Protein AF-0000000084335976 (afdb_homodimer)

Radius of gyration: 19.7 Å; Cα contacts (8 Å, |Δi|>4): 259; chains: 2; bounding box: 44×56×37 Å

Structure (mmCIF, N/CA/C/O backbone):
data_AF-0000000084335976-model_v1
#
loop_
_entity.id
_entity.type
_entity.pdbx_description
1 polymer 'DoxX-like family protein'
#
loop_
_atom_site.group_PDB
_atom_site.id
_atom_site.type_symbol
_atom_site.label_atom_id
_atom_site.label_alt_id
_atom_site.label_comp_id
_atom_site.label_asym_id
_atom_site.label_entity_id
_atom_site.label_seq_id
_atom_site.pdbx_PDB_ins_code
_atom_site.Cartn_x
_atom_site.Cartn_y
_atom_site.Cartn_z
_atom_site.occupancy
_atom_site.B_iso_or_equiv
_atom_site.auth_seq_id
_atom_site.auth_comp_id
_atom_site.auth_asym_id
_atom_site.auth_atom_id
_atom_site.pdbx_PDB_model_num
ATOM 1 N N . MET A 1 1 ? -21.375 22.594 3.725 1 79.5 1 MET A N 1
ATOM 2 C CA . MET A 1 1 ? -20.688 21.719 4.664 1 79.5 1 MET A CA 1
ATOM 3 C C . MET A 1 1 ? -21.453 20.406 4.852 1 79.5 1 MET A C 1
ATOM 5 O O . MET A 1 1 ? -20.859 19.328 4.785 1 79.5 1 MET A O 1
ATOM 9 N N . LYS A 1 2 ? -22.766 20.578 4.793 1 89.5 2 LYS A N 1
ATOM 10 C CA . LYS A 1 2 ? -23.562 19.391 5.008 1 89.5 2 LYS A CA 1
ATOM 11 C C . LYS A 1 2 ? -23.453 18.422 3.828 1 89.5 2 LYS A C 1
ATOM 13 O O . LYS A 1 2 ? -23.312 17.219 4.016 1 89.5 2 LYS A O 1
ATOM 18 N N . LYS A 1 3 ? -23.484 18.938 2.588 1 94.81 3 LYS A N 1
ATOM 19 C CA . LYS A 1 3 ? -23.391 18.109 1.388 1 94.81 3 LYS A CA 1
ATOM 20 C C . LYS A 1 3 ? -22.062 17.391 1.311 1 94.81 3 LYS A C 1
ATOM 22 O O . LYS A 1 3 ? -22 16.219 0.917 1 94.81 3 LYS A O 1
ATOM 27 N N . LEU A 1 4 ? -21.094 18.031 1.65 1 95.56 4 LEU A N 1
ATOM 28 C CA . LEU A 1 4 ? -19.75 17.469 1.628 1 95.56 4 LEU A CA 1
ATOM 29 C C . LEU A 1 4 ? -19.625 16.344 2.654 1 95.56 4 LEU A C 1
ATOM 31 O O . LEU A 1 4 ? -19.047 15.297 2.361 1 95.56 4 LEU A O 1
ATOM 35 N N . LYS A 1 5 ? -20.125 16.578 3.793 1 95.69 5 LYS A N 1
ATOM 36 C CA . LYS A 1 5 ? -20.125 15.562 4.836 1 95.69 5 LYS A CA 1
ATOM 37 C C . LYS A 1 5 ? -20.891 14.32 4.398 1 95.69 5 LYS A C 1
ATOM 39 O O . LYS A 1 5 ? -20.422 13.195 4.602 1 95.69 5 LYS A O 1
ATOM 44 N N . ILE A 1 6 ? -22 14.562 3.855 1 97.81 6 ILE A N 1
ATOM 45 C CA . ILE A 1 6 ? -22.844 13.461 3.404 1 97.81 6 ILE A CA 1
ATOM 46 C C . ILE A 1 6 ? -22.141 12.688 2.291 1 97.81 6 ILE A C 1
ATOM 48 O O . ILE A 1 6 ? -22.094 11.461 2.311 1 97.81 6 ILE A O 1
ATOM 52 N N . THR A 1 7 ? -21.641 13.391 1.271 1 98.12 7 THR A N 1
ATOM 53 C CA . THR A 1 7 ? -20.922 12.75 0.173 1 98.12 7 THR A CA 1
ATOM 54 C C . THR A 1 7 ? -19.781 11.898 0.703 1 98.12 7 THR A C 1
ATOM 56 O O . THR A 1 7 ? -19.578 10.766 0.262 1 98.12 7 THR A O 1
ATOM 59 N N . TYR A 1 8 ? -19.031 12.43 1.631 1 97.75 8 TYR A N 1
ATOM 60 C CA . TYR A 1 8 ? -17.906 11.711 2.215 1 97.75 8 TYR A CA 1
ATOM 61 C C . TYR A 1 8 ? -18.375 10.43 2.904 1 97.75 8 TYR A C 1
ATOM 63 O O . TYR A 1 8 ? -17.922 9.336 2.566 1 97.75 8 TYR A O 1
ATOM 71 N N . TRP A 1 9 ? -19.312 10.492 3.74 1 97.38 9 TRP A N 1
ATOM 72 C CA . TRP A 1 9 ? -19.688 9.344 4.566 1 97.38 9 TRP A CA 1
ATOM 73 C C . TRP A 1 9 ? -20.422 8.297 3.742 1 97.38 9 TRP A C 1
ATOM 75 O O . TRP A 1 9 ? -20.297 7.098 3.992 1 97.38 9 TRP A O 1
ATOM 85 N N . VAL A 1 10 ? -21.172 8.711 2.799 1 98.38 10 VAL A N 1
ATOM 86 C CA . VAL A 1 10 ? -21.875 7.758 1.945 1 98.38 10 VAL A CA 1
ATOM 87 C C . VAL A 1 10 ? -20.875 7 1.084 1 98.38 10 VAL A C 1
ATOM 89 O O . VAL A 1 10 ? -20.922 5.77 0.996 1 98.38 10 VAL A O 1
ATOM 92 N N . SER A 1 11 ? -20.016 7.688 0.427 1 98.56 11 SER A N 1
ATOM 93 C CA . SER A 1 11 ? -19.031 7.027 -0.412 1 98.56 11 SER A CA 1
ATOM 94 C C . SER A 1 11 ? -18.062 6.191 0.425 1 98.56 11 SER A C 1
ATOM 96 O O . SER A 1 11 ? -17.672 5.094 0.021 1 98.56 11 SER A O 1
ATOM 98 N N . ALA A 1 12 ? -17.719 6.668 1.625 1 98.44 12 ALA A N 1
ATOM 99 C CA . ALA A 1 12 ? -16.859 5.902 2.518 1 98.44 12 ALA A CA 1
ATOM 100 C C . ALA A 1 12 ? -17.531 4.605 2.957 1 98.44 12 ALA A C 1
ATOM 102 O O . ALA A 1 12 ? -16.891 3.545 2.963 1 98.44 12 ALA A O 1
ATOM 103 N N . ALA A 1 13 ? -18.734 4.699 3.289 1 98.62 13 ALA A N 1
ATOM 104 C CA . ALA A 1 13 ? -19.484 3.514 3.703 1 98.62 13 ALA A CA 1
ATOM 105 C C . ALA A 1 13 ? -19.625 2.52 2.555 1 98.62 13 ALA A C 1
ATOM 107 O O . ALA A 1 13 ? -19.531 1.308 2.76 1 98.62 13 ALA A O 1
ATOM 108 N N . MET A 1 14 ? -19.906 3.031 1.416 1 98.75 14 MET A N 1
ATOM 109 C CA . MET A 1 14 ? -20.031 2.172 0.243 1 98.75 14 MET A CA 1
ATOM 110 C C . MET A 1 14 ? -18.719 1.422 -0.022 1 98.75 14 MET A C 1
ATOM 112 O O . MET A 1 14 ? -18.734 0.2 -0.183 1 98.75 14 MET A O 1
ATOM 116 N N . ILE A 1 15 ? -17.656 2.164 -0.088 1 98.69 15 ILE A N 1
ATOM 117 C CA . ILE A 1 15 ? -16.375 1.535 -0.372 1 98.69 15 ILE A CA 1
ATOM 118 C C . ILE A 1 15 ? -16.016 0.559 0.747 1 98.69 15 ILE A C 1
ATOM 120 O O . ILE A 1 15 ? -15.531 -0.544 0.486 1 98.69 15 ILE A O 1
ATOM 124 N N . ALA A 1 16 ? -16.234 0.952 1.979 1 98.81 16 ALA A N 1
ATOM 125 C CA . ALA A 1 16 ? -15.953 0.069 3.105 1 98.81 16 ALA A CA 1
ATOM 126 C C . ALA A 1 16 ? -16.734 -1.237 2.99 1 98.81 16 ALA A C 1
ATOM 128 O O . ALA A 1 16 ? -16.188 -2.316 3.232 1 98.81 16 ALA A O 1
ATOM 129 N N . ALA A 1 17 ? -18 -1.186 2.65 1 98.75 17 ALA A N 1
ATOM 130 C CA . ALA A 1 17 ? -18.828 -2.379 2.504 1 98.75 17 ALA A CA 1
ATOM 131 C C . ALA A 1 17 ? -18.297 -3.279 1.392 1 98.75 17 ALA A C 1
ATOM 133 O O . ALA A 1 17 ? -18.188 -4.496 1.567 1 98.75 17 ALA A O 1
ATOM 134 N N . MET A 1 18 ? -17.984 -2.689 0.294 1 98.56 18 MET A N 1
ATOM 135 C CA . MET A 1 18 ? -17.5 -3.451 -0.854 1 98.56 18 MET A CA 1
ATOM 136 C C . MET A 1 18 ? -16.172 -4.121 -0.543 1 98.56 18 MET A C 1
ATOM 138 O O . MET A 1 18 ? -15.953 -5.285 -0.878 1 98.56 18 MET A O 1
ATOM 142 N N . VAL A 1 19 ? -15.297 -3.377 0.083 1 98.88 19 VAL A N 1
ATOM 143 C CA . VAL A 1 19 ? -13.984 -3.908 0.43 1 98.88 19 VAL A CA 1
ATOM 144 C C . VAL A 1 19 ? -14.133 -4.992 1.497 1 98.88 19 VAL A C 1
ATOM 146 O O . VAL A 1 19 ? -13.422 -6 1.468 1 98.88 19 VAL A O 1
ATOM 149 N N . PHE A 1 20 ? -15.023 -4.785 2.449 1 98.81 20 PHE A N 1
ATOM 150 C CA . PHE A 1 20 ? -15.281 -5.805 3.461 1 98.81 20 PHE A CA 1
ATOM 151 C C . PHE A 1 20 ? -15.766 -7.094 2.814 1 98.81 20 PHE A C 1
ATOM 153 O O . PHE A 1 20 ? -15.258 -8.18 3.117 1 98.81 20 PHE A O 1
ATOM 160 N N . PHE A 1 21 ? -16.703 -7.012 1.949 1 98.62 21 PHE A N 1
ATOM 161 C CA . PHE A 1 21 ? -17.266 -8.195 1.305 1 98.62 21 PHE A CA 1
ATOM 162 C C . PHE A 1 21 ? -16.203 -8.891 0.447 1 98.62 21 PHE A C 1
ATOM 164 O O . PHE A 1 21 ? -16.141 -10.117 0.401 1 98.62 21 PHE A O 1
ATOM 171 N N . SER A 1 22 ? -15.492 -8.062 -0.239 1 98.5 22 SER A N 1
ATOM 172 C CA . SER A 1 22 ? -14.414 -8.641 -1.028 1 98.5 22 SER A CA 1
ATOM 173 C C . SER A 1 22 ? -13.438 -9.414 -0.148 1 98.5 22 SER A C 1
ATOM 175 O O . SER A 1 22 ? -13.078 -10.547 -0.467 1 98.5 22 SER A O 1
ATOM 177 N N . GLY A 1 23 ? -12.984 -8.805 0.961 1 98.75 23 GLY A N 1
ATOM 178 C CA . GLY A 1 23 ? -12.117 -9.516 1.895 1 98.75 23 GLY A CA 1
ATOM 179 C C . GLY A 1 23 ? -12.742 -10.781 2.441 1 98.75 23 GLY A C 1
ATOM 180 O O . GLY A 1 23 ? -12.078 -11.812 2.559 1 98.75 23 GLY A O 1
ATOM 181 N N . TYR A 1 24 ? -13.984 -10.688 2.787 1 98.81 24 TYR A N 1
ATOM 182 C CA . TYR A 1 24 ? -14.719 -11.852 3.277 1 98.81 24 TYR A CA 1
ATOM 183 C C . TYR A 1 24 ? -14.727 -12.969 2.24 1 98.81 24 TYR A C 1
ATOM 185 O O . TYR A 1 24 ? -14.492 -14.133 2.57 1 98.81 24 TYR A O 1
ATOM 193 N N . ASN A 1 25 ? -14.992 -12.68 1.024 1 98.69 25 ASN A N 1
ATOM 194 C CA . ASN A 1 25 ? -15.023 -13.672 -0.048 1 98.69 25 ASN A CA 1
ATOM 195 C C . ASN A 1 25 ? -13.648 -14.273 -0.292 1 98.69 25 ASN A C 1
ATOM 197 O O . ASN A 1 25 ? -13.531 -15.445 -0.654 1 98.69 25 ASN A O 1
ATOM 201 N N . TYR A 1 26 ? -12.633 -13.422 -0.107 1 98.81 26 TYR A N 1
ATOM 202 C CA . TYR A 1 26 ? -11.273 -13.922 -0.254 1 98.81 26 TYR A CA 1
ATOM 203 C C . TYR A 1 26 ? -11.008 -15.078 0.699 1 98.81 26 TYR A C 1
ATOM 205 O 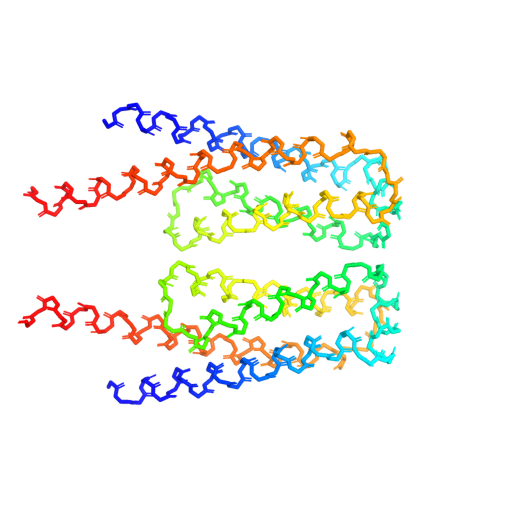O . TYR A 1 26 ? -10.242 -15.992 0.377 1 98.81 26 TYR A O 1
ATOM 213 N N . LEU A 1 27 ? -11.664 -15.109 1.811 1 98.75 27 LEU A N 1
ATOM 214 C CA . LEU A 1 27 ? -11.383 -16.109 2.842 1 98.75 27 LEU A CA 1
ATOM 215 C C . LEU A 1 27 ? -12.383 -17.25 2.771 1 98.75 27 LEU A C 1
ATOM 217 O O . LEU A 1 27 ? -12.094 -18.359 3.234 1 98.75 27 LEU A O 1
ATOM 221 N N . THR A 1 28 ? -13.539 -17.031 2.176 1 98.62 28 THR A N 1
ATOM 222 C CA . THR A 1 28 ? -14.602 -18 2.428 1 98.62 28 THR A CA 1
ATOM 223 C C . THR A 1 28 ? -15.102 -18.609 1.12 1 98.62 28 THR A C 1
ATOM 225 O O . THR A 1 28 ? -15.781 -19.641 1.128 1 98.62 28 THR A O 1
ATOM 228 N N . ARG A 1 29 ? -14.852 -17.953 0.014 1 98.69 29 ARG A N 1
ATOM 229 C CA . ARG A 1 29 ? -15.414 -18.422 -1.244 1 98.69 29 ARG A CA 1
ATOM 230 C C . ARG A 1 29 ? -14.367 -19.156 -2.076 1 98.69 29 ARG A C 1
ATOM 232 O O . ARG A 1 29 ? -13.375 -18.562 -2.5 1 98.69 29 ARG A O 1
ATOM 239 N N . GLU A 1 30 ? -14.688 -20.328 -2.375 1 98.5 30 GLU A N 1
ATOM 240 C CA . GLU A 1 30 ? -13.781 -21.141 -3.184 1 98.5 30 GLU A CA 1
ATOM 241 C C . GLU A 1 30 ? -13.594 -20.547 -4.574 1 98.5 30 GLU A C 1
ATOM 243 O O . GLU A 1 30 ? -12.5 -20.609 -5.145 1 98.5 30 GLU A O 1
ATOM 248 N N . GLU A 1 31 ? -14.641 -19.953 -5.102 1 98.25 31 GLU A N 1
ATOM 249 C CA . GLU A 1 31 ? -14.562 -19.328 -6.418 1 98.25 31 GLU A CA 1
ATOM 250 C C . GLU A 1 31 ? -13.531 -18.203 -6.434 1 98.25 31 GLU A C 1
ATOM 252 O O . GLU A 1 31 ? -12.828 -18.016 -7.43 1 98.25 31 GLU A O 1
ATOM 257 N N . VAL A 1 32 ? -13.445 -17.516 -5.398 1 98.12 32 VAL A N 1
ATOM 258 C CA . VAL A 1 32 ? -12.5 -16.406 -5.309 1 98.12 32 VAL A CA 1
ATOM 259 C C . VAL A 1 32 ? -11.086 -16.953 -5.133 1 98.12 32 VAL A C 1
ATOM 261 O O . VAL A 1 32 ? -10.133 -16.438 -5.715 1 98.12 32 VAL A O 1
ATOM 264 N N . LYS A 1 33 ? -10.977 -17.969 -4.344 1 98.56 33 LYS A N 1
ATOM 265 C CA . LYS A 1 33 ? -9.688 -18.656 -4.227 1 98.56 33 LYS A CA 1
ATOM 266 C C . LYS A 1 33 ? -9.18 -19.109 -5.59 1 98.56 33 LYS A C 1
ATOM 268 O O . LYS A 1 33 ? -8.016 -18.875 -5.934 1 98.56 33 LYS A O 1
ATOM 273 N N . GLN A 1 34 ? -10.031 -19.672 -6.398 1 98.38 34 GLN A N 1
ATOM 274 C CA . GLN A 1 34 ? -9.656 -20.156 -7.723 1 98.38 34 GLN A CA 1
ATOM 275 C C . GLN A 1 34 ? -9.305 -19 -8.648 1 98.38 34 GLN A C 1
ATOM 277 O O . GLN A 1 34 ? -8.406 -19.109 -9.477 1 98.38 34 GLN A O 1
ATOM 282 N N . ALA A 1 35 ? -10.031 -17.922 -8.523 1 97.94 35 ALA A N 1
ATOM 283 C CA . ALA A 1 35 ? -9.734 -16.734 -9.32 1 97.94 35 ALA A CA 1
ATOM 284 C C . ALA A 1 35 ? -8.344 -16.203 -9 1 97.94 35 ALA A C 1
ATOM 286 O O . ALA A 1 35 ? -7.594 -15.82 -9.898 1 97.94 35 ALA A O 1
ATOM 287 N N . CYS A 1 36 ? -7.992 -16.203 -7.715 1 98.5 36 CYS A N 1
ATOM 288 C CA . CYS A 1 36 ? -6.668 -15.758 -7.301 1 98.5 36 CYS A CA 1
ATOM 289 C C . CYS A 1 36 ? -5.586 -16.688 -7.844 1 98.5 36 CYS A C 1
ATOM 291 O O . CYS A 1 36 ? -4.531 -16.219 -8.281 1 98.5 36 CYS A O 1
ATOM 293 N N . GLN A 1 37 ? -5.863 -17.953 -7.82 1 98.38 37 GLN A N 1
ATOM 294 C CA . GLN A 1 37 ? -4.934 -18.922 -8.398 1 98.38 37 GLN A CA 1
ATOM 295 C C . GLN A 1 37 ? -4.766 -18.688 -9.898 1 98.38 37 GLN A C 1
ATOM 297 O O . GLN A 1 37 ? -3.65 -18.75 -10.422 1 98.38 37 GLN A O 1
ATOM 302 N N . HIS A 1 38 ? -5.898 -18.484 -10.531 1 98.44 38 HIS A N 1
ATOM 303 C CA . HIS A 1 38 ? -5.867 -18.203 -11.961 1 98.44 38 HIS A CA 1
ATOM 304 C C . HIS A 1 38 ? -4.98 -17 -12.266 1 98.44 38 HIS A C 1
ATOM 306 O O . HIS A 1 38 ? -4.262 -17 -13.266 1 98.44 38 HIS A O 1
ATOM 312 N N . LEU A 1 39 ? -4.996 -16.031 -11.383 1 98.44 39 LEU A N 1
ATOM 313 C CA . LEU A 1 39 ? -4.184 -14.828 -11.562 1 98.44 39 LEU A CA 1
ATOM 314 C C . LEU A 1 39 ? -2.725 -15.102 -11.211 1 98.44 39 LEU A C 1
ATOM 316 O O . LEU A 1 39 ? -1.863 -14.242 -11.414 1 98.44 39 LEU A O 1
ATOM 320 N N . GLY A 1 40 ? -2.445 -16.234 -10.594 1 98.44 40 GLY A N 1
ATOM 321 C CA . GLY A 1 40 ? -1.078 -16.641 -10.312 1 98.44 40 GLY A CA 1
ATOM 322 C C . GLY A 1 40 ? -0.681 -16.438 -8.867 1 98.44 40 GLY A C 1
ATOM 323 O O . GLY A 1 40 ? 0.498 -16.547 -8.516 1 98.44 40 GLY A O 1
ATOM 324 N N . PHE A 1 41 ? -1.623 -16.219 -8.031 1 98.62 41 PHE A N 1
ATOM 325 C CA . PHE A 1 41 ? -1.264 -15.852 -6.664 1 98.62 41 PHE A CA 1
ATOM 326 C C . PHE A 1 41 ? -1.382 -17.062 -5.738 1 98.62 41 PHE A C 1
ATOM 328 O O . PHE A 1 41 ? -2.314 -17.859 -5.863 1 98.62 41 PHE A O 1
ATOM 335 N N . PRO A 1 42 ? -0.418 -17.109 -4.84 1 98.69 42 PRO A N 1
ATOM 336 C CA . PRO A 1 42 ? -0.498 -18.188 -3.84 1 98.69 42 PRO A CA 1
ATOM 337 C C . PRO A 1 42 ? -1.528 -17.891 -2.75 1 98.69 42 PRO A C 1
ATOM 339 O O . PRO A 1 42 ? -1.938 -16.734 -2.572 1 98.69 42 PRO A O 1
ATOM 342 N N . ASP A 1 43 ? -1.821 -18.891 -1.981 1 98.38 43 ASP A N 1
ATOM 343 C CA . ASP A 1 43 ? -2.889 -18.797 -0.989 1 98.38 43 ASP A CA 1
ATOM 344 C C . ASP A 1 43 ? -2.527 -17.828 0.125 1 98.38 43 ASP A C 1
ATOM 346 O O . ASP A 1 43 ? -3.385 -17.094 0.615 1 98.38 43 ASP A O 1
ATOM 350 N N . TYR A 1 44 ? -1.38 -17.859 0.551 1 98.62 44 TYR A N 1
ATOM 351 C CA . TYR A 1 44 ? -1.012 -17.016 1.671 1 98.62 44 TYR A CA 1
ATOM 352 C C . TYR A 1 44 ? -1.144 -15.539 1.298 1 98.62 44 TYR A C 1
ATOM 354 O O . TYR A 1 44 ? -1.438 -14.695 2.15 1 98.62 44 TYR A O 1
ATOM 362 N N . PHE A 1 45 ? -0.875 -15.25 0.075 1 98.75 45 PHE A N 1
ATOM 363 C CA . PHE A 1 45 ? -1.004 -13.867 -0.364 1 98.75 45 PHE A CA 1
ATOM 364 C C . PHE A 1 45 ? -2.467 -13.438 -0.373 1 98.75 45 PHE A C 1
ATOM 366 O O . PHE A 1 45 ? -2.795 -12.328 0.051 1 98.75 45 PHE A O 1
ATOM 373 N N . ARG A 1 46 ? -3.318 -14.242 -0.911 1 98.81 46 ARG A N 1
ATOM 374 C CA . ARG A 1 46 ? -4.754 -13.992 -0.863 1 98.81 46 ARG A CA 1
ATOM 375 C C . ARG A 1 46 ? -5.211 -13.703 0.563 1 98.81 46 ARG A C 1
ATOM 377 O O . ARG A 1 46 ? -5.977 -12.766 0.8 1 98.81 46 ARG A O 1
ATOM 384 N N . ILE A 1 47 ? -4.785 -14.484 1.485 1 98.81 47 ILE A N 1
ATOM 385 C CA . ILE A 1 47 ? -5.141 -14.328 2.891 1 98.81 47 ILE A CA 1
ATOM 386 C C . ILE A 1 47 ? -4.586 -13.008 3.42 1 98.81 47 ILE A C 1
ATOM 388 O O . ILE A 1 47 ? -5.285 -12.273 4.125 1 98.81 47 ILE A O 1
ATOM 392 N N . GLU A 1 48 ? -3.359 -12.766 3.059 1 98.75 48 GLU A N 1
ATOM 393 C CA . GLU A 1 48 ? -2.746 -11.5 3.449 1 98.75 48 GLU A CA 1
ATOM 394 C C . GLU A 1 48 ? -3.553 -10.312 2.932 1 98.75 48 GLU A C 1
ATOM 396 O O . GLU A 1 48 ? -3.783 -9.344 3.662 1 98.75 48 GLU A O 1
ATOM 401 N N . LEU A 1 49 ? -4.012 -10.344 1.684 1 98.81 49 LEU A N 1
ATOM 402 C CA . LEU A 1 49 ? -4.812 -9.281 1.085 1 98.81 49 LEU A CA 1
ATOM 403 C C . LEU A 1 49 ? -6.129 -9.109 1.829 1 98.81 49 LEU A C 1
ATOM 405 O O . LEU A 1 49 ? -6.602 -7.984 2.018 1 98.81 49 LEU A O 1
ATOM 409 N N . ALA A 1 50 ? -6.73 -10.18 2.25 1 98.88 50 ALA A N 1
ATOM 410 C CA . ALA A 1 50 ? -7.977 -10.109 3.006 1 98.88 50 ALA A CA 1
ATOM 411 C C . ALA A 1 50 ? -7.789 -9.32 4.301 1 98.88 50 ALA A C 1
ATOM 413 O O . ALA A 1 50 ? -8.586 -8.438 4.621 1 98.88 50 ALA A O 1
ATOM 414 N N . PHE A 1 51 ? -6.754 -9.602 4.977 1 98.81 51 PHE A N 1
ATOM 415 C CA . PHE A 1 51 ? -6.496 -8.906 6.23 1 98.81 51 PHE A CA 1
ATOM 416 C C . PHE A 1 51 ? -6.195 -7.43 5.973 1 98.81 51 PHE A C 1
ATOM 418 O O . PHE A 1 51 ? -6.586 -6.566 6.762 1 98.81 51 PHE A O 1
ATOM 425 N N . ALA A 1 52 ? -5.434 -7.172 4.934 1 98.69 52 ALA A N 1
ATOM 426 C CA . ALA A 1 52 ? -5.199 -5.785 4.543 1 98.69 52 ALA A CA 1
ATOM 427 C C . ALA A 1 52 ? -6.516 -5.066 4.258 1 98.69 52 ALA A C 1
ATOM 429 O O . ALA A 1 52 ? -6.707 -3.922 4.68 1 98.69 52 ALA A O 1
ATOM 430 N N . LYS A 1 53 ? -7.422 -5.73 3.561 1 98.88 53 LYS A N 1
ATOM 431 C CA . LYS A 1 53 ? -8.727 -5.164 3.244 1 98.88 53 LYS A CA 1
ATOM 432 C C . LYS A 1 53 ? -9.523 -4.863 4.512 1 98.88 53 LYS A C 1
ATOM 434 O O . LYS A 1 53 ? -10.109 -3.789 4.645 1 98.88 53 LYS A O 1
ATOM 439 N N . PHE A 1 54 ? -9.5 -5.73 5.43 1 98.88 54 PHE A N 1
ATOM 440 C CA . PHE A 1 54 ? -10.219 -5.516 6.68 1 98.88 54 PHE A CA 1
ATOM 441 C C . PHE A 1 54 ? -9.625 -4.34 7.449 1 98.88 54 PHE A C 1
ATOM 443 O O . PHE A 1 54 ? -10.359 -3.555 8.055 1 98.88 54 PHE A O 1
ATOM 450 N N . SER A 1 55 ? -8.359 -4.238 7.496 1 98.62 55 SER A N 1
ATOM 451 C CA . SER A 1 55 ? -7.699 -3.107 8.141 1 98.62 55 SER A CA 1
ATOM 452 C C . SER A 1 55 ? -8.125 -1.784 7.512 1 98.62 55 SER A C 1
ATOM 454 O O . SER A 1 55 ? -8.367 -0.804 8.219 1 98.62 55 SER A O 1
ATOM 456 N N . ALA A 1 56 ? -8.172 -1.749 6.168 1 98.81 56 ALA A N 1
ATOM 457 C CA . ALA A 1 56 ? -8.594 -0.544 5.461 1 98.81 56 ALA A CA 1
ATOM 458 C C . ALA A 1 56 ? -10.023 -0.167 5.832 1 98.81 56 ALA A C 1
ATOM 460 O O . ALA A 1 56 ? -10.328 1.008 6.059 1 98.81 56 ALA A O 1
ATOM 461 N N . VAL A 1 57 ? -10.867 -1.166 5.914 1 98.88 57 VAL A N 1
ATOM 462 C CA . VAL A 1 57 ? -12.266 -0.952 6.258 1 98.88 57 VAL A CA 1
ATOM 463 C C . VAL A 1 57 ? -12.367 -0.309 7.637 1 98.88 57 VAL A C 1
ATOM 465 O O . VAL A 1 57 ? -13.086 0.678 7.816 1 98.88 57 VAL A O 1
ATOM 468 N N . LEU A 1 58 ? -11.633 -0.82 8.578 1 98.5 58 LEU A N 1
ATOM 469 C CA . LEU A 1 58 ? -11.633 -0.279 9.938 1 98.5 58 LEU A CA 1
ATOM 470 C C . LEU A 1 58 ? -11.172 1.174 9.938 1 98.5 58 LEU A C 1
ATOM 472 O O . LEU A 1 58 ? -11.82 2.031 10.547 1 98.5 58 LEU A O 1
ATOM 476 N N . ALA A 1 59 ? -10.125 1.445 9.258 1 98.25 59 ALA A N 1
ATOM 477 C CA . ALA A 1 59 ? -9.555 2.791 9.25 1 98.25 59 ALA A CA 1
ATOM 478 C C . ALA A 1 59 ? -10.5 3.779 8.562 1 98.25 59 ALA A C 1
ATOM 480 O O . ALA A 1 59 ? -10.547 4.957 8.922 1 98.25 59 ALA A O 1
ATOM 481 N N . LEU A 1 60 ? -11.211 3.316 7.594 1 98.12 60 LEU A N 1
ATOM 482 C CA . LEU A 1 60 ? -12.102 4.191 6.844 1 98.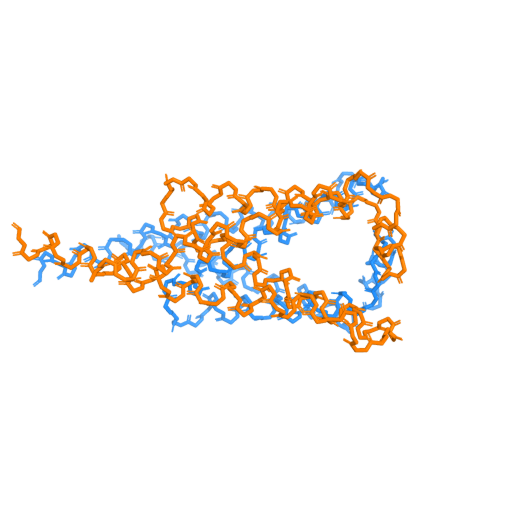12 60 LEU A CA 1
ATOM 483 C C . LEU A 1 60 ? -13.336 4.551 7.668 1 98.12 60 LEU A C 1
ATOM 485 O O . LEU A 1 60 ? -13.883 5.645 7.527 1 98.12 60 LEU A O 1
ATOM 489 N N . LEU A 1 61 ? -13.75 3.68 8.555 1 97.12 61 LEU A N 1
ATOM 490 C CA . LEU A 1 61 ? -15.047 3.852 9.188 1 97.12 61 LEU A CA 1
ATOM 491 C C . LEU A 1 61 ? -14.898 4.426 10.594 1 97.12 61 LEU A C 1
ATOM 493 O O . LEU A 1 61 ? -15.812 5.074 11.109 1 97.12 61 LEU A O 1
ATOM 497 N N . ILE A 1 62 ? -13.812 4.156 11.234 1 95.38 62 ILE A N 1
ATOM 498 C CA . ILE A 1 62 ? -13.648 4.625 12.602 1 95.38 62 ILE A CA 1
ATOM 499 C C . ILE A 1 62 ? -12.867 5.934 12.617 1 95.38 62 ILE A C 1
ATOM 501 O O . ILE A 1 62 ? -12.109 6.219 11.68 1 95.38 62 ILE A O 1
ATOM 505 N N . PRO A 1 63 ? -13.18 6.809 13.617 1 90.38 63 PRO A N 1
ATOM 506 C CA . PRO A 1 63 ? -12.438 8.062 13.711 1 90.38 63 PRO A CA 1
ATOM 507 C C . PRO A 1 63 ? -10.977 7.855 14.102 1 90.38 63 PRO A C 1
ATOM 509 O O . PRO A 1 63 ? -10.672 7.574 15.266 1 90.38 63 PRO A O 1
ATOM 512 N N . VAL A 1 64 ? -10.148 7.863 13.125 1 90.31 64 VAL A N 1
ATOM 513 C CA . VAL A 1 64 ? -8.719 7.719 13.336 1 90.31 64 VAL A CA 1
ATOM 514 C C . VAL A 1 64 ? -7.988 8.961 12.828 1 90.31 64 VAL A C 1
ATOM 516 O O . VAL A 1 64 ? -8.609 9.859 12.25 1 90.31 64 VAL A O 1
ATOM 519 N N . GLY A 1 65 ? -6.805 9.023 13.117 1 92.38 65 GLY A N 1
ATOM 520 C CA . GLY A 1 65 ? -6.012 10.156 12.672 1 92.38 65 GLY A CA 1
ATOM 521 C C . GLY A 1 65 ? -5.867 10.227 11.164 1 92.38 65 GLY A C 1
ATOM 522 O O . GLY A 1 65 ? -6.117 9.242 10.461 1 92.38 65 GLY A O 1
ATOM 523 N N . SER A 1 66 ? -5.516 11.328 10.602 1 94.5 66 SER A N 1
ATOM 524 C CA . SER A 1 66 ? -5.43 11.594 9.172 1 94.5 66 SER A CA 1
ATOM 525 C C . SER A 1 66 ? -4.398 10.695 8.508 1 94.5 66 SER A C 1
ATOM 527 O O . SER A 1 66 ? -4.555 10.312 7.344 1 94.5 66 SER A O 1
ATOM 529 N N . ILE A 1 67 ? -3.395 10.336 9.25 1 96.31 67 ILE A N 1
ATOM 530 C CA . ILE A 1 67 ? -2.342 9.5 8.695 1 96.31 67 ILE A CA 1
ATOM 531 C C . ILE A 1 67 ? 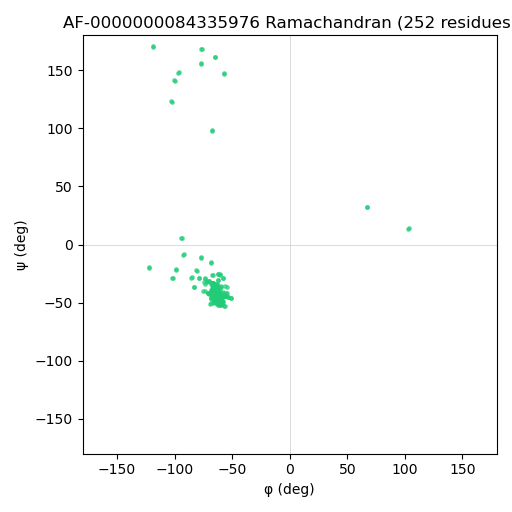-2.904 8.117 8.352 1 96.31 67 ILE A C 1
ATOM 533 O O . ILE A 1 67 ? -2.723 7.625 7.238 1 96.31 67 ILE A O 1
ATOM 537 N N . LEU A 1 68 ? -3.615 7.543 9.258 1 97.31 68 LEU A N 1
ATOM 538 C CA . LEU A 1 68 ? -4.176 6.215 9.039 1 97.31 68 LEU A CA 1
ATOM 539 C C . LEU A 1 68 ? -5.238 6.246 7.949 1 97.31 68 LEU A C 1
ATOM 541 O O . LEU A 1 68 ? -5.391 5.281 7.195 1 97.31 68 LEU A O 1
ATOM 545 N N . LYS A 1 69 ? -5.945 7.332 7.867 1 97.75 69 LYS A N 1
ATOM 546 C CA . LYS A 1 69 ? -6.906 7.492 6.785 1 97.75 69 LYS A CA 1
ATOM 547 C C . LYS A 1 69 ? -6.207 7.527 5.43 1 97.75 69 LYS A C 1
ATOM 549 O O . LYS A 1 69 ? -6.648 6.879 4.48 1 97.75 69 LYS A O 1
ATOM 554 N N . GLU A 1 70 ? -5.105 8.281 5.398 1 97.94 70 GLU A N 1
ATOM 555 C CA . GLU A 1 70 ? -4.332 8.352 4.164 1 97.94 70 GLU A CA 1
ATOM 556 C C . GLU A 1 70 ? -3.787 6.984 3.77 1 97.94 70 GLU A C 1
ATOM 558 O O . GLU A 1 70 ? -3.801 6.621 2.592 1 97.94 70 GLU A O 1
ATOM 563 N N . TRP A 1 71 ? -3.338 6.234 4.758 1 98.5 71 TRP A N 1
ATOM 564 C CA . TRP A 1 71 ? -2.82 4.895 4.512 1 98.5 71 TRP A CA 1
ATOM 565 C C . TRP A 1 71 ? -3.918 3.973 3.99 1 98.5 71 TRP A C 1
ATOM 567 O O . TRP A 1 71 ? -3.686 3.174 3.078 1 98.5 71 TRP A O 1
ATOM 577 N N . ALA A 1 72 ? -5.07 4.082 4.547 1 98.75 72 ALA A N 1
ATOM 578 C CA . ALA A 1 72 ? -6.195 3.254 4.121 1 98.75 72 ALA A CA 1
ATOM 579 C C . ALA A 1 72 ? -6.578 3.553 2.674 1 98.75 72 ALA A C 1
ATOM 581 O O . ALA A 1 72 ? -6.758 2.635 1.869 1 98.75 72 ALA A O 1
ATOM 582 N N . TYR A 1 73 ? -6.691 4.805 2.375 1 98.75 73 TYR A N 1
ATOM 583 C CA . TYR A 1 73 ? -7.035 5.184 1.01 1 98.75 73 TYR A CA 1
ATOM 584 C C . TYR A 1 73 ? -5.961 4.723 0.031 1 98.75 73 TYR A C 1
ATOM 586 O O . TYR A 1 73 ? -6.273 4.207 -1.044 1 98.75 73 TYR A O 1
ATOM 594 N N . PHE A 1 74 ? -4.77 4.867 0.412 1 98.81 74 PHE A N 1
ATOM 595 C CA . PHE A 1 74 ? -3.689 4.469 -0.481 1 98.81 74 PHE A CA 1
ATOM 596 C C . PHE A 1 74 ? -3.668 2.955 -0.664 1 98.81 74 PHE A C 1
ATOM 598 O O . PHE A 1 74 ? -3.477 2.463 -1.777 1 98.81 74 PHE A O 1
ATOM 605 N N . GLY A 1 75 ? -3.807 2.24 0.409 1 98.75 75 GLY A N 1
ATOM 606 C CA . GLY A 1 75 ? -3.893 0.794 0.288 1 98.75 75 GLY A CA 1
ATOM 607 C C . GLY A 1 75 ? -4.992 0.338 -0.653 1 98.75 75 GLY A C 1
ATOM 608 O O . GLY A 1 75 ? -4.781 -0.557 -1.474 1 98.75 75 GLY A O 1
ATOM 609 N N . CYS A 1 76 ? -6.098 0.967 -0.567 1 98.88 76 CYS A N 1
ATOM 610 C CA . CYS A 1 76 ? -7.211 0.625 -1.448 1 98.88 76 CYS A CA 1
ATOM 611 C C . CYS A 1 76 ? -6.895 1.001 -2.893 1 98.88 76 CYS A C 1
ATOM 613 O O . CYS A 1 76 ? -7.242 0.265 -3.818 1 98.88 76 CYS A O 1
ATOM 615 N N . ILE A 1 77 ? -6.281 2.125 -3.072 1 98.81 77 ILE A N 1
ATOM 616 C CA . ILE A 1 77 ? -5.867 2.525 -4.414 1 98.81 77 ILE A CA 1
ATOM 617 C C . ILE A 1 77 ? -4.965 1.453 -5.016 1 98.81 77 ILE A C 1
ATOM 619 O O . ILE A 1 77 ? -5.148 1.058 -6.172 1 98.81 77 ILE A O 1
ATOM 623 N N . ILE A 1 78 ? -4.055 0.98 -4.223 1 98.56 78 ILE A N 1
ATOM 624 C CA . ILE A 1 78 ? -3.131 -0.046 -4.691 1 98.56 78 ILE A CA 1
ATOM 625 C C . ILE A 1 78 ? -3.91 -1.288 -5.117 1 98.56 78 ILE A C 1
ATOM 627 O O . ILE A 1 78 ? -3.68 -1.833 -6.199 1 98.56 78 ILE A O 1
ATOM 631 N N . ILE A 1 79 ? -4.855 -1.657 -4.301 1 98.56 79 ILE A N 1
ATOM 632 C CA . ILE A 1 79 ? -5.602 -2.879 -4.57 1 98.56 79 ILE A CA 1
ATOM 633 C C . ILE A 1 79 ? -6.441 -2.701 -5.836 1 98.56 79 ILE A C 1
ATOM 635 O O . ILE A 1 79 ? -6.43 -3.559 -6.719 1 98.56 79 ILE A O 1
ATOM 639 N N . PHE A 1 80 ? -7.02 -1.595 -6 1 98.69 80 PHE A N 1
ATOM 640 C CA . PHE A 1 80 ? -7.977 -1.402 -7.086 1 98.69 80 PHE A CA 1
ATOM 641 C C . PHE A 1 80 ? -7.258 -1.121 -8.398 1 98.69 80 PHE A C 1
ATOM 643 O O . PHE A 1 80 ? -7.809 -1.351 -9.477 1 98.69 80 PHE A O 1
ATOM 650 N N . ILE A 1 81 ? -6.043 -0.655 -8.352 1 98.5 81 ILE A N 1
ATOM 651 C CA . ILE A 1 81 ? -5.238 -0.473 -9.555 1 98.5 81 ILE A CA 1
ATOM 652 C C . ILE A 1 81 ? -4.582 -1.797 -9.945 1 98.5 81 ILE A C 1
ATOM 654 O O . ILE A 1 81 ? -4.453 -2.105 -11.133 1 98.5 81 ILE A O 1
ATOM 658 N N . SER A 1 82 ? -4.184 -2.564 -8.992 1 98.62 82 SER A N 1
ATOM 659 C CA . SER A 1 82 ? -3.469 -3.812 -9.242 1 98.62 82 SER A CA 1
ATOM 660 C C . SER A 1 82 ? -4.398 -4.879 -9.805 1 98.62 82 SER A C 1
ATOM 662 O O . SER A 1 82 ? -3.969 -5.734 -10.586 1 98.62 82 SER A O 1
ATOM 664 N N . ALA A 1 83 ? -5.664 -4.836 -9.414 1 98.44 83 ALA A N 1
ATOM 665 C CA . ALA A 1 83 ? -6.598 -5.871 -9.844 1 98.44 83 ALA A CA 1
ATOM 666 C C . ALA A 1 83 ? -6.754 -5.867 -11.367 1 98.44 83 ALA A C 1
ATOM 668 O O . ALA A 1 83 ? -6.59 -6.902 -12.016 1 98.44 83 ALA A O 1
ATOM 669 N N . PRO A 1 84 ? -7.059 -4.719 -12.031 1 98.5 84 PRO A N 1
ATOM 670 C CA . PRO A 1 84 ? -7.125 -4.723 -13.492 1 98.5 84 PRO A CA 1
ATOM 671 C C . PRO A 1 84 ? -5.809 -5.141 -14.141 1 98.5 84 PRO A C 1
ATOM 673 O O . PRO A 1 84 ? -5.812 -5.793 -15.188 1 98.5 84 PRO A O 1
ATOM 676 N N . ILE A 1 85 ? -4.688 -4.785 -13.602 1 98.31 85 ILE A N 1
ATOM 677 C CA . ILE A 1 85 ? -3.387 -5.191 -14.125 1 98.31 85 ILE A CA 1
ATOM 678 C C . ILE A 1 85 ? -3.279 -6.715 -14.117 1 98.31 85 ILE A C 1
ATOM 680 O O . ILE A 1 85 ? -2.852 -7.316 -15.102 1 98.31 85 ILE A O 1
ATOM 684 N N . ALA A 1 86 ? -3.676 -7.297 -13.047 1 98.5 86 ALA A N 1
ATOM 685 C CA . ALA A 1 86 ? -3.617 -8.75 -12.906 1 98.5 86 ALA A CA 1
ATOM 686 C C . ALA A 1 86 ? -4.523 -9.43 -13.93 1 98.5 86 ALA A C 1
ATOM 688 O O . ALA A 1 86 ? -4.113 -10.398 -14.586 1 98.5 86 ALA A O 1
ATOM 689 N N . HIS A 1 87 ? -5.727 -8.969 -14.07 1 98.5 87 HIS A N 1
ATOM 690 C CA . HIS A 1 87 ? -6.668 -9.562 -15.008 1 98.5 87 HIS A CA 1
ATOM 691 C C . HIS A 1 87 ? -6.168 -9.438 -16.453 1 98.5 87 HIS A C 1
ATOM 693 O O . HIS A 1 87 ? -6.203 -10.406 -17.203 1 98.5 87 HIS A O 1
ATOM 699 N N . LEU A 1 88 ? -5.703 -8.273 -16.797 1 97.94 88 LEU A N 1
ATOM 700 C CA . LEU A 1 88 ? -5.207 -8.047 -18.141 1 97.94 88 LEU A CA 1
ATOM 701 C C . LEU A 1 88 ? -3.965 -8.891 -18.422 1 97.94 88 LEU A C 1
ATOM 703 O O . LEU A 1 88 ? -3.83 -9.477 -19.5 1 97.94 88 LEU A O 1
ATOM 707 N N . ALA A 1 89 ? -3.084 -9.016 -17.484 1 98.06 89 ALA A N 1
ATOM 708 C CA . ALA A 1 89 ? -1.864 -9.812 -17.625 1 98.06 89 ALA A CA 1
ATOM 709 C C . ALA A 1 89 ? -2.186 -11.297 -17.75 1 98.06 89 ALA A C 1
ATOM 711 O O . ALA A 1 89 ? -1.414 -12.055 -18.328 1 98.06 89 ALA A O 1
ATOM 712 N N . SER A 1 90 ? -3.295 -11.609 -17.203 1 97.88 90 SER A N 1
ATOM 713 C CA . SER A 1 90 ? -3.717 -13.008 -17.25 1 97.88 90 SER A CA 1
ATOM 714 C C . SER A 1 90 ? -4.625 -13.273 -18.453 1 97.88 90 SER A C 1
ATOM 716 O O . SER A 1 90 ? -5.277 -14.32 -18.516 1 97.88 90 SER A O 1
ATOM 718 N N . HIS A 1 91 ? -4.77 -12.242 -19.281 1 97.62 91 HIS A N 1
ATOM 719 C CA . HIS A 1 91 ? -5.492 -12.336 -20.547 1 97.62 91 HIS A CA 1
ATOM 720 C C . HIS A 1 91 ? -6.98 -12.57 -20.312 1 97.62 91 HIS A C 1
ATOM 722 O O . HIS A 1 91 ? -7.629 -13.281 -21.094 1 97.62 91 HIS A O 1
ATOM 728 N N . ASP A 1 92 ? -7.406 -12.039 -19.281 1 98.12 92 ASP A N 1
ATOM 729 C CA . ASP A 1 92 ? -8.844 -12.062 -19.016 1 98.12 92 ASP A CA 1
ATOM 730 C C . ASP A 1 92 ? -9.57 -11.031 -19.875 1 98.12 92 ASP A C 1
ATOM 732 O O . ASP A 1 92 ? -8.977 -10.031 -20.297 1 98.12 92 ASP A O 1
ATOM 736 N N . PRO A 1 93 ? -10.906 -11.336 -20.094 1 97.69 93 PRO A N 1
ATOM 737 C CA . PRO A 1 93 ? -11.703 -10.273 -20.719 1 97.69 93 PRO A CA 1
ATOM 738 C C . PRO A 1 93 ? -11.672 -8.969 -19.906 1 97.69 93 PRO A C 1
ATOM 740 O O . PRO A 1 93 ? -11.648 -9 -18.672 1 97.69 93 PRO A O 1
ATOM 743 N N . VAL A 1 94 ? -11.727 -7.863 -20.625 1 96.44 94 VAL A N 1
ATOM 744 C CA . VAL A 1 94 ? -11.617 -6.539 -20.016 1 96.44 94 VAL A CA 1
ATOM 745 C C . VAL A 1 94 ? -12.75 -6.34 -19.016 1 96.44 94 VAL A C 1
ATOM 747 O O . VAL A 1 94 ? -12.578 -5.637 -18.016 1 96.44 94 VAL A O 1
ATOM 750 N N . ALA A 1 95 ? -13.828 -7.016 -19.203 1 96.56 95 ALA A N 1
ATOM 751 C CA . ALA A 1 95 ? -15 -6.887 -18.344 1 96.56 95 ALA A CA 1
ATOM 752 C C . ALA A 1 95 ? -14.672 -7.309 -16.906 1 96.56 95 ALA A C 1
ATOM 754 O O . ALA A 1 95 ? -15.312 -6.852 -15.961 1 96.56 95 ALA A O 1
ATOM 755 N N . HIS A 1 96 ? -13.727 -8.133 -16.688 1 95.38 96 HIS A N 1
ATOM 756 C CA . HIS A 1 96 ? -13.344 -8.602 -15.359 1 95.38 96 HIS A CA 1
ATOM 757 C C . HIS A 1 96 ? -12.719 -7.473 -14.547 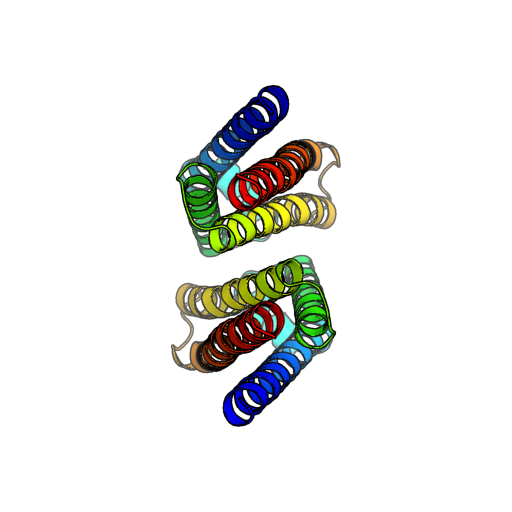1 95.38 96 HIS A C 1
ATOM 759 O O . HIS A 1 96 ? -12.625 -7.566 -13.32 1 95.38 96 HIS A O 1
ATOM 765 N N . SER A 1 97 ? -12.344 -6.43 -15.227 1 95.81 97 SER A N 1
ATOM 766 C CA . SER A 1 97 ? -11.711 -5.301 -14.547 1 95.81 97 SER A CA 1
ATOM 767 C C . SER A 1 97 ? -12.742 -4.258 -14.133 1 95.81 97 SER A C 1
ATOM 769 O O . SER A 1 97 ? -12.445 -3.365 -13.336 1 95.81 97 SER A O 1
ATOM 771 N N . PHE A 1 98 ? -13.945 -4.348 -14.516 1 95.56 98 PHE A N 1
ATOM 772 C CA . PHE A 1 98 ? -14.945 -3.301 -14.32 1 95.56 98 PHE A CA 1
ATOM 773 C C . PHE A 1 98 ? -15.25 -3.117 -12.836 1 95.56 98 PHE A C 1
ATOM 775 O O . PHE A 1 98 ? -15.453 -1.992 -12.375 1 95.56 98 PHE A O 1
ATOM 782 N N . GLY A 1 99 ? -15.336 -4.191 -12.164 1 95.19 99 GLY A N 1
ATOM 783 C CA . GLY A 1 99 ? -15.617 -4.082 -10.742 1 95.19 99 GLY A CA 1
ATOM 784 C C . GLY A 1 99 ? -14.617 -3.219 -10 1 95.19 99 GLY A C 1
ATOM 785 O O . GLY A 1 99 ? -15 -2.27 -9.312 1 95.19 99 GLY A O 1
ATOM 786 N N . SER A 1 100 ? -13.375 -3.551 -10.18 1 97.56 100 SER A N 1
ATOM 787 C CA . SER A 1 100 ? -12.336 -2.832 -9.453 1 97.56 100 SER A CA 1
ATOM 788 C C . SER A 1 100 ? -12.234 -1.384 -9.922 1 97.56 100 SER A C 1
ATOM 790 O O . SER A 1 100 ? -11.938 -0.489 -9.133 1 97.56 100 SER A O 1
ATOM 792 N N . ILE A 1 101 ? -12.477 -1.097 -11.133 1 98.12 101 ILE A N 1
ATOM 793 C CA . ILE A 1 101 ? -12.461 0.269 -11.648 1 98.12 101 ILE A CA 1
ATOM 794 C C . ILE A 1 101 ? -13.609 1.065 -11.031 1 98.12 101 ILE A C 1
ATOM 796 O O . ILE A 1 101 ? -13.438 2.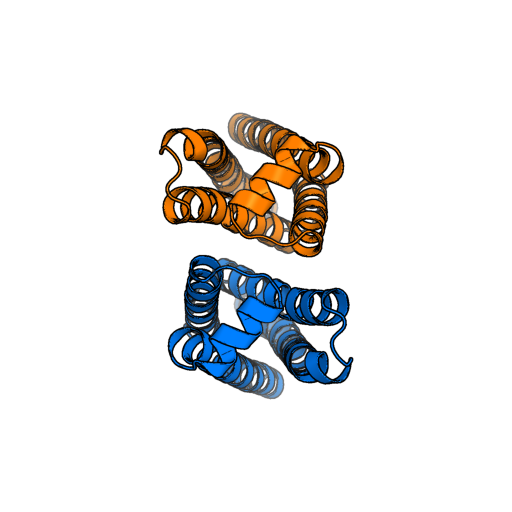229 -10.664 1 98.12 101 ILE A O 1
ATOM 800 N N . GLY A 1 102 ? -14.773 0.435 -11 1 98.31 102 GLY A N 1
ATOM 801 C CA . GLY A 1 102 ? -15.883 1.067 -10.305 1 98.31 102 GLY A CA 1
ATOM 802 C C . GLY A 1 102 ? -15.57 1.398 -8.859 1 98.31 102 GLY A C 1
ATOM 803 O O . GLY A 1 102 ? -15.891 2.488 -8.383 1 98.31 102 GLY A O 1
ATOM 804 N N . TYR A 1 103 ? -14.922 0.46 -8.141 1 98.38 103 TYR A N 1
ATOM 805 C CA . TYR A 1 103 ? -14.492 0.699 -6.766 1 98.38 103 TYR A CA 1
ATOM 806 C C . TYR A 1 103 ? -13.562 1.903 -6.688 1 98.38 103 TYR A C 1
ATOM 808 O O . TYR A 1 103 ? -13.688 2.734 -5.785 1 98.38 103 TYR A O 1
ATOM 816 N N . LEU A 1 104 ? -12.688 1.974 -7.66 1 98.75 104 LEU A N 1
ATOM 817 C CA . LEU A 1 104 ? -11.703 3.047 -7.668 1 98.75 104 LEU A CA 1
ATOM 818 C C . LEU A 1 104 ? -12.375 4.406 -7.832 1 98.75 104 LEU A C 1
ATOM 820 O O . LEU A 1 104 ? -11.984 5.375 -7.18 1 98.75 104 LEU A O 1
ATOM 824 N N . ILE A 1 105 ? -13.32 4.48 -8.664 1 98.75 105 ILE A N 1
ATOM 825 C CA . ILE A 1 105 ? -14.039 5.73 -8.891 1 98.75 105 ILE A CA 1
ATOM 826 C C . ILE A 1 105 ? -14.727 6.176 -7.598 1 98.75 105 ILE A C 1
ATOM 828 O O . ILE A 1 105 ? -14.609 7.336 -7.195 1 98.75 105 ILE A O 1
ATOM 832 N N . ILE A 1 106 ? -15.406 5.27 -6.945 1 98.75 106 ILE A N 1
ATOM 833 C CA . ILE A 1 106 ? -16.078 5.59 -5.695 1 98.75 106 ILE A CA 1
ATOM 834 C C . ILE A 1 106 ? -15.055 5.984 -4.637 1 98.75 106 ILE A C 1
ATOM 836 O O . ILE A 1 106 ? -15.289 6.902 -3.848 1 98.75 106 ILE A O 1
ATOM 840 N N . LEU A 1 107 ? -13.953 5.293 -4.629 1 98.88 107 LEU A N 1
ATOM 841 C CA . LEU A 1 107 ? -12.875 5.598 -3.693 1 98.88 107 LEU A CA 1
ATOM 842 C C . LEU A 1 107 ? -12.375 7.023 -3.895 1 98.88 107 LEU A C 1
ATOM 844 O O . LEU A 1 107 ? -12.109 7.738 -2.922 1 98.88 107 LEU A O 1
ATOM 848 N N . VAL A 1 108 ? -12.188 7.422 -5.121 1 98.81 108 VAL A N 1
ATOM 849 C CA . VAL A 1 108 ? -11.695 8.758 -5.426 1 98.81 108 VAL A CA 1
ATOM 850 C C . VAL A 1 108 ? -12.703 9.805 -4.953 1 98.81 108 VAL A C 1
ATOM 852 O O . VAL A 1 108 ? -12.328 10.828 -4.387 1 98.81 108 VAL A O 1
ATOM 855 N N . VAL A 1 109 ? -13.953 9.539 -5.164 1 98.75 109 VAL A N 1
ATOM 856 C CA . VAL A 1 109 ? -14.992 10.43 -4.668 1 98.75 109 VAL A CA 1
ATOM 857 C C . VAL A 1 109 ? -14.898 10.539 -3.148 1 98.75 109 VAL A C 1
ATOM 859 O O . VAL A 1 109 ? -14.945 11.641 -2.596 1 98.75 109 VAL A O 1
ATOM 862 N N . SER A 1 110 ? -14.742 9.453 -2.504 1 98.75 110 SER A N 1
ATOM 863 C CA . SER A 1 110 ? -14.641 9.438 -1.048 1 98.75 110 SER A CA 1
ATOM 864 C C . SER A 1 110 ? -13.414 10.211 -0.576 1 98.75 110 SER A C 1
ATOM 866 O O . SER A 1 110 ? -13.5 11.016 0.351 1 98.75 110 SER A O 1
ATOM 868 N N . TYR A 1 111 ? -12.328 10 -1.235 1 98.69 111 TYR A N 1
ATOM 869 C CA . TYR A 1 111 ? -11.07 10.609 -0.834 1 98.69 111 TYR A CA 1
ATOM 870 C C . TYR A 1 111 ? -11.125 12.125 -0.999 1 98.69 111 TYR A C 1
ATOM 872 O O . TYR A 1 111 ? -10.719 12.867 -0.101 1 98.69 111 TYR A O 1
ATOM 880 N N . VAL A 1 112 ? -11.562 12.57 -2.152 1 98.31 112 VAL A N 1
ATOM 881 C CA . VAL A 1 112 ? -11.625 14 -2.443 1 98.31 112 VAL A CA 1
ATOM 882 C C . VAL A 1 112 ? -12.562 14.688 -1.457 1 98.31 112 VAL A C 1
ATOM 884 O O . VAL A 1 112 ? -12.234 15.75 -0.919 1 98.31 112 VAL A O 1
ATOM 887 N N . SER A 1 113 ? -13.719 14.07 -1.207 1 97.81 113 SER A N 1
ATOM 888 C CA . SER A 1 113 ? -14.656 14.664 -0.262 1 97.81 113 SER A CA 1
ATOM 889 C C . SER A 1 113 ? -14.109 14.625 1.16 1 97.81 113 SER A C 1
ATOM 891 O O . SER A 1 113 ? -14.367 15.539 1.951 1 97.81 113 SER A O 1
ATOM 893 N N . TYR A 1 114 ? -13.352 13.555 1.478 1 96.81 114 TYR A N 1
ATOM 894 C CA . TYR A 1 114 ? -12.672 13.469 2.766 1 96.81 114 TYR A CA 1
ATOM 895 C C . TYR A 1 114 ? -11.719 14.641 2.963 1 96.81 114 TYR A C 1
ATOM 897 O O . TYR A 1 114 ? -11.797 15.344 3.971 1 96.81 114 TYR A O 1
ATOM 905 N N . ARG A 1 115 ? -10.875 14.883 2.008 1 96.06 115 ARG A N 1
ATOM 906 C CA . ARG A 1 115 ? -9.867 15.93 2.102 1 96.06 115 ARG A CA 1
ATOM 907 C C . ARG A 1 115 ? -10.516 17.312 2.18 1 96.06 115 ARG A C 1
ATOM 909 O O . ARG A 1 115 ? -10.117 18.141 2.996 1 96.06 115 ARG A O 1
ATOM 916 N N . LYS A 1 116 ? -11.508 17.547 1.39 1 95.5 116 LYS A N 1
ATOM 917 C CA . LYS A 1 116 ? -12.188 18.828 1.38 1 95.5 116 LYS A CA 1
ATOM 918 C C . LYS A 1 116 ? -12.953 19.062 2.684 1 95.5 116 LYS A C 1
ATOM 920 O O . LYS A 1 116 ? -12.93 20.156 3.234 1 95.5 116 LYS A O 1
ATOM 925 N N . TYR A 1 117 ? -13.578 18.047 3.105 1 92.94 117 TYR A N 1
ATOM 926 C CA . TYR A 1 117 ? -14.398 18.141 4.309 1 92.94 117 TYR A CA 1
ATOM 927 C C . TYR A 1 117 ? -13.539 18.438 5.531 1 92.94 117 TYR A C 1
ATOM 929 O O . TYR A 1 117 ? -13.828 19.359 6.293 1 92.94 117 TYR A O 1
ATOM 937 N N . PHE A 1 118 ? -12.508 17.75 5.695 1 90 118 PHE A N 1
ATOM 938 C CA . PHE A 1 118 ? -11.711 17.891 6.906 1 90 118 PHE A CA 1
ATOM 939 C C . PHE A 1 118 ? -10.828 19.125 6.836 1 90 118 PHE A C 1
ATOM 941 O O . PHE A 1 118 ? -10.445 19.688 7.863 1 90 118 PHE A O 1
ATOM 948 N N . ARG A 1 119 ? -10.445 19.5 5.637 1 86.56 119 ARG A N 1
ATOM 949 C CA . ARG A 1 119 ? -9.789 20.797 5.484 1 86.56 119 ARG A CA 1
ATOM 950 C C . ARG A 1 119 ? -10.719 21.922 5.914 1 86.56 119 ARG A C 1
ATOM 952 O O . ARG A 1 119 ? -10.281 22.875 6.559 1 86.56 119 ARG A O 1
ATOM 959 N N . SER A 1 120 ? -11.961 21.859 5.59 1 85.25 120 SER A N 1
ATOM 960 C CA . SER A 1 120 ? -12.953 22.875 5.918 1 85.25 120 SER A CA 1
ATOM 961 C C . SER A 1 120 ? -13.195 22.938 7.422 1 85.25 120 SER A C 1
ATOM 963 O O . SER A 1 120 ? -13.344 24.031 7.984 1 85.25 120 SER A O 1
ATOM 965 N N . VAL A 1 121 ? -13.164 21.859 8.039 1 84.12 121 VAL A N 1
ATOM 966 C CA . VAL A 1 121 ? -13.406 21.797 9.477 1 84.12 121 VAL A CA 1
ATOM 967 C C . VAL A 1 121 ? -12.211 22.406 10.227 1 84.12 121 VAL A C 1
ATOM 969 O O . VAL A 1 121 ? -12.391 23.156 11.18 1 84.12 121 VAL A O 1
ATOM 972 N N . ASN A 1 122 ? -11.016 22.094 9.773 1 81.56 122 ASN A N 1
ATOM 973 C CA . ASN A 1 122 ? -9.812 22.609 10.414 1 81.56 122 ASN A CA 1
ATOM 974 C C . ASN A 1 122 ? -9.695 24.125 10.25 1 81.56 122 ASN A C 1
ATOM 976 O O . ASN A 1 122 ? -9.312 24.828 11.188 1 81.56 122 ASN A O 1
ATOM 980 N N . ILE A 1 123 ? -10.023 24.625 9.141 1 76.81 123 ILE A N 1
ATOM 981 C CA . ILE A 1 123 ? -9.977 26.062 8.883 1 76.81 123 ILE A CA 1
ATOM 982 C C . ILE A 1 123 ? -11.023 26.781 9.742 1 76.81 123 ILE A C 1
ATOM 984 O O . ILE A 1 123 ? -10.734 27.828 10.328 1 76.81 123 ILE A O 1
ATOM 988 N N . ARG A 1 124 ? -12.148 26.297 9.961 1 78.94 124 ARG A N 1
ATOM 989 C CA . ARG A 1 124 ? -13.219 26.891 10.75 1 78.94 124 ARG A CA 1
ATOM 990 C C . ARG A 1 124 ? -12.844 26.953 12.227 1 78.94 124 ARG A C 1
ATOM 992 O O . ARG A 1 124 ? -13.102 27.953 12.906 1 78.94 124 ARG A O 1
ATOM 999 N N . GLU A 1 125 ? -12.258 25.938 12.625 1 74.31 125 GLU A N 1
ATOM 1000 C CA . GLU A 1 125 ? -11.836 25.922 14.031 1 74.31 125 GLU A CA 1
ATOM 1001 C C . GLU A 1 125 ? -10.758 26.953 14.305 1 74.31 125 GLU A C 1
ATOM 1003 O O . GLU A 1 125 ? -10.688 27.516 15.406 1 74.31 125 GLU A O 1
ATOM 1008 N N . LEU A 1 126 ? -9.898 27.125 13.281 1 72.25 126 LEU A N 1
ATOM 1009 C CA . LEU A 1 126 ? -8.844 28.125 13.414 1 72.25 126 LEU A CA 1
ATOM 1010 C C . LEU A 1 126 ? -9.414 29.531 13.375 1 72.25 126 LEU A C 1
ATOM 1012 O O . LEU A 1 126 ? -8.875 30.453 14 1 72.25 126 LEU A O 1
ATOM 1016 N N . LEU A 1 127 ? -10.43 29.766 12.711 1 73.06 127 LEU A N 1
ATOM 1017 C CA . LEU A 1 127 ? -11 31.094 12.523 1 73.06 127 LEU A CA 1
ATOM 1018 C C . LEU A 1 127 ? -11.93 31.438 13.68 1 73.06 127 LEU A C 1
ATOM 1020 O O . LEU A 1 127 ? -12.141 32.625 13.977 1 73.06 127 LEU A O 1
ATOM 1024 N N . PHE A 1 128 ? -12.57 30.516 14.336 1 66.38 128 PHE A N 1
ATOM 1025 C CA . PHE A 1 128 ? -13.484 30.781 15.438 1 66.38 128 PHE A CA 1
ATOM 1026 C C . PHE A 1 128 ? -12.984 30.172 16.734 1 66.38 128 PHE A C 1
ATOM 1028 O O . PHE A 1 128 ? -13.203 30.703 17.812 1 66.38 128 PHE A O 1
ATOM 1035 N N . MET B 1 1 ? 17.859 20.359 16.125 1 79.75 1 MET B N 1
ATOM 1036 C CA . MET B 1 1 ? 17.25 20.422 14.789 1 79.75 1 MET B CA 1
ATOM 1037 C C . MET B 1 1 ? 18.188 19.844 13.734 1 79.75 1 MET B C 1
ATOM 1039 O O . MET B 1 1 ? 17.781 19.016 12.914 1 79.75 1 MET B O 1
ATOM 1043 N N . LYS B 1 2 ? 19.469 20.109 13.992 1 89.69 2 LYS B N 1
ATOM 1044 C CA . LYS B 1 2 ? 20.422 19.641 13.008 1 89.69 2 LYS B CA 1
ATOM 1045 C C . LYS B 1 2 ? 20.531 18.109 13.039 1 89.69 2 LYS B C 1
ATOM 1047 O O . LYS B 1 2 ? 20.562 17.469 11.992 1 89.69 2 LYS B O 1
ATOM 1052 N N . LYS B 1 3 ? 20.562 17.516 14.234 1 94.88 3 LYS B N 1
ATOM 1053 C CA . LYS B 1 3 ? 20.688 16.062 14.375 1 94.88 3 LYS B CA 1
ATOM 1054 C C . LYS B 1 3 ? 19.484 15.352 13.781 1 94.88 3 LYS B C 1
ATOM 1056 O O . LYS B 1 3 ? 19.625 14.305 13.148 1 94.88 3 LYS B O 1
ATOM 1061 N N . LEU B 1 4 ? 18.406 15.859 13.977 1 95.75 4 LEU B N 1
ATOM 1062 C CA . LEU B 1 4 ? 17.172 15.289 13.469 1 95.75 4 LEU B CA 1
ATOM 1063 C C . LEU B 1 4 ? 17.125 15.336 11.945 1 95.75 4 LEU B C 1
ATOM 1065 O O . LEU B 1 4 ? 16.734 14.367 11.305 1 95.75 4 LEU B O 1
ATOM 1069 N N . LYS B 1 5 ? 17.531 16.422 11.422 1 95.75 5 LYS B N 1
ATOM 1070 C CA . LYS B 1 5 ? 17.594 16.562 9.969 1 95.75 5 LYS B CA 1
ATOM 1071 C C . LYS B 1 5 ? 18.562 15.547 9.367 1 95.75 5 LYS B C 1
ATOM 1073 O O . LYS B 1 5 ? 18.266 14.93 8.344 1 95.75 5 LYS B O 1
ATOM 1078 N N . ILE B 1 6 ? 19.672 15.453 9.977 1 97.81 6 ILE B N 1
ATOM 1079 C CA . ILE B 1 6 ? 20.703 14.531 9.492 1 97.81 6 ILE B CA 1
ATOM 1080 C C . ILE B 1 6 ? 20.188 13.094 9.578 1 97.81 6 ILE B C 1
ATOM 1082 O O . ILE B 1 6 ? 20.312 12.32 8.633 1 97.81 6 ILE B O 1
ATOM 1086 N N . THR B 1 7 ? 19.672 12.695 10.742 1 98.12 7 THR B N 1
ATOM 1087 C CA . THR B 1 7 ? 19.125 11.352 10.922 1 98.12 7 THR B CA 1
ATOM 1088 C C . THR B 1 7 ? 18.078 11.047 9.852 1 98.12 7 THR B C 1
ATOM 1090 O O . THR B 1 7 ? 18.094 9.961 9.266 1 98.12 7 THR B O 1
ATOM 1093 N N . TYR B 1 8 ? 17.219 11.969 9.617 1 97.75 8 TYR B N 1
ATOM 1094 C CA . TYR B 1 8 ? 16.172 11.781 8.609 1 97.75 8 TYR B CA 1
ATOM 1095 C C . TYR B 1 8 ? 16.781 11.57 7.23 1 97.75 8 TYR B C 1
ATOM 1097 O O . TYR B 1 8 ? 16.531 10.547 6.59 1 97.75 8 TYR B O 1
ATOM 1105 N N . TRP B 1 9 ? 17.641 12.391 6.789 1 97.44 9 TRP B N 1
ATOM 1106 C CA . TRP B 1 9 ? 18.109 12.344 5.41 1 97.44 9 TRP B CA 1
ATOM 1107 C C . TRP B 1 9 ? 19.062 11.164 5.203 1 97.44 9 TRP B C 1
ATOM 1109 O O . TRP B 1 9 ? 19.094 10.57 4.121 1 97.44 9 TRP B O 1
ATOM 1119 N N . VAL B 1 10 ? 19.797 10.812 6.184 1 98.44 10 VAL B N 1
ATOM 1120 C CA . VAL B 1 10 ? 20.688 9.664 6.062 1 98.44 10 VAL B CA 1
ATOM 1121 C C . VAL B 1 10 ? 19.859 8.383 5.977 1 98.44 10 VAL B C 1
ATOM 1123 O O . VAL B 1 10 ? 20.109 7.543 5.105 1 98.44 10 VAL B O 1
ATOM 1126 N N . SER B 1 11 ? 18.969 8.195 6.859 1 98.56 11 SER B N 1
ATOM 1127 C CA . SER B 1 11 ? 18.125 6.992 6.832 1 98.56 11 SER B CA 1
ATOM 1128 C C . SER B 1 11 ? 17.25 6.953 5.586 1 98.56 11 SER B C 1
ATOM 1130 O O . SER B 1 11 ? 17.062 5.895 4.988 1 98.56 11 SER B O 1
ATOM 1132 N N . ALA B 1 12 ? 16.766 8.117 5.152 1 98.5 12 ALA B N 1
ATOM 1133 C CA . ALA B 1 12 ? 15.961 8.18 3.934 1 98.5 12 ALA B CA 1
ATOM 1134 C C . ALA B 1 12 ? 16.781 7.789 2.711 1 98.5 12 ALA B C 1
ATOM 1136 O O . ALA B 1 12 ? 16.312 7.031 1.859 1 98.5 12 ALA B O 1
ATOM 1137 N N . ALA B 1 13 ? 17.953 8.281 2.65 1 98.62 13 ALA B N 1
ATOM 1138 C CA . ALA B 1 13 ? 18.828 7.953 1.533 1 98.62 13 ALA B CA 1
ATOM 1139 C C . ALA B 1 13 ? 19.188 6.469 1.534 1 98.62 13 ALA B C 1
ATOM 1141 O O . ALA B 1 13 ? 19.266 5.84 0.475 1 98.62 13 ALA B O 1
ATOM 1142 N N . MET B 1 14 ? 19.453 5.977 2.68 1 98.75 14 MET B N 1
ATOM 1143 C CA . MET B 1 14 ? 19.781 4.555 2.797 1 98.75 14 MET B CA 1
ATOM 1144 C C . MET B 1 14 ? 18.625 3.691 2.309 1 98.75 14 MET B C 1
ATOM 1146 O O . MET B 1 14 ? 18.828 2.793 1.487 1 98.75 14 MET B O 1
ATOM 1150 N N . ILE B 1 15 ? 17.484 3.957 2.842 1 98.69 15 ILE B N 1
ATOM 1151 C CA . ILE B 1 15 ? 16.328 3.158 2.461 1 98.69 15 ILE B CA 1
ATOM 1152 C C . ILE B 1 15 ? 16.047 3.332 0.969 1 98.69 15 ILE B C 1
ATOM 1154 O O . ILE B 1 15 ? 15.742 2.361 0.27 1 98.69 15 ILE B O 1
ATOM 1158 N N . ALA B 1 16 ? 16.125 4.547 0.485 1 98.81 16 ALA B N 1
ATOM 1159 C CA . ALA B 1 16 ? 15.898 4.797 -0.937 1 98.81 16 ALA B CA 1
ATOM 1160 C C . ALA B 1 16 ? 16.875 3.992 -1.796 1 98.81 16 ALA B C 1
ATOM 1162 O O . ALA B 1 16 ? 16.469 3.406 -2.807 1 98.81 16 ALA B O 1
ATOM 1163 N N . ALA B 1 17 ? 18.125 3.953 -1.454 1 98.75 17 ALA B N 1
ATOM 1164 C CA . ALA B 1 17 ? 19.125 3.203 -2.203 1 98.75 17 ALA B CA 1
ATOM 1165 C C . ALA B 1 17 ? 18.812 1.71 -2.199 1 98.75 17 ALA B C 1
ATOM 1167 O O . ALA B 1 17 ? 18.875 1.054 -3.242 1 98.75 17 ALA B O 1
ATOM 1168 N N . MET B 1 18 ? 18.484 1.205 -1.063 1 98.62 18 MET B N 1
ATOM 1169 C CA . MET B 1 18 ? 18.203 -0.22 -0.926 1 98.62 18 MET B CA 1
ATOM 1170 C C . MET B 1 18 ? 16.969 -0.604 -1.726 1 98.62 18 MET B C 1
ATOM 1172 O O . MET B 1 18 ? 16.953 -1.631 -2.406 1 98.62 18 MET B O 1
ATOM 1176 N N . VAL B 1 19 ? 15.953 0.219 -1.633 1 98.88 19 VAL B N 1
ATOM 1177 C CA . VAL B 1 19 ? 14.711 -0.047 -2.35 1 98.88 19 VAL B CA 1
ATOM 1178 C C . VAL B 1 19 ? 14.945 0.093 -3.854 1 98.88 19 VAL B C 1
ATOM 1180 O O . VAL B 1 19 ? 14.383 -0.669 -4.648 1 98.88 19 VAL B O 1
ATOM 1183 N N . PHE B 1 20 ? 15.734 1.069 -4.25 1 98.81 20 PHE B N 1
ATOM 1184 C CA . PHE B 1 20 ? 16.062 1.226 -5.66 1 98.81 20 PHE B CA 1
ATOM 1185 C C . PHE B 1 20 ? 16.781 -0.016 -6.188 1 98.81 20 PHE B C 1
ATOM 1187 O O . PHE B 1 20 ? 16.406 -0.548 -7.238 1 98.81 20 PHE B O 1
ATOM 1194 N N . PHE B 1 21 ? 17.75 -0.474 -5.504 1 98.62 21 PHE B N 1
ATOM 1195 C CA . PHE B 1 21 ? 18.516 -1.635 -5.945 1 98.62 21 PHE B CA 1
ATOM 1196 C C . PHE B 1 21 ? 17.641 -2.879 -5.98 1 98.62 21 PHE B C 1
ATOM 1198 O O . PHE B 1 21 ? 17.75 -3.707 -6.887 1 98.62 21 PHE B O 1
ATOM 1205 N N . SER B 1 22 ? 16.859 -2.973 -4.957 1 98.5 22 SER B N 1
ATOM 1206 C CA . SER B 1 22 ? 15.922 -4.098 -4.949 1 98.5 22 SER B CA 1
ATOM 1207 C C . SER B 1 22 ? 15.016 -4.066 -6.176 1 98.5 22 SER B C 1
ATOM 1209 O O . SER B 1 22 ? 14.844 -5.086 -6.848 1 98.5 22 SER B O 1
ATOM 1211 N N . GLY B 1 23 ? 14.406 -2.908 -6.457 1 98.75 23 GLY B N 1
ATOM 1212 C CA . GLY B 1 23 ? 13.594 -2.777 -7.656 1 98.75 23 GLY B CA 1
ATOM 1213 C C . GLY B 1 23 ? 14.352 -3.078 -8.93 1 98.75 23 GLY B C 1
ATOM 1214 O O . GLY B 1 23 ? 13.828 -3.742 -9.828 1 98.75 23 GLY B O 1
ATOM 1215 N N . TYR B 1 24 ? 15.539 -2.578 -9.008 1 98.81 24 TYR B N 1
ATOM 1216 C CA . TYR B 1 24 ? 16.391 -2.842 -10.164 1 98.81 24 TYR B CA 1
ATOM 1217 C C . TYR B 1 24 ? 16.641 -4.336 -10.328 1 98.81 24 TYR B C 1
ATOM 1219 O O . TYR B 1 24 ? 16.547 -4.863 -11.445 1 98.81 24 TYR B O 1
ATOM 1227 N N . ASN B 1 25 ? 16.938 -5.035 -9.305 1 98.69 25 ASN B N 1
ATOM 1228 C CA . ASN B 1 25 ? 17.188 -6.473 -9.352 1 98.69 25 ASN B CA 1
ATOM 1229 C C . ASN B 1 25 ? 15.93 -7.242 -9.742 1 98.69 25 ASN B C 1
ATOM 1231 O O . ASN B 1 25 ? 16.016 -8.281 -10.406 1 98.69 25 ASN B O 1
ATOM 1235 N N . TYR B 1 26 ? 14.797 -6.707 -9.289 1 98.81 26 TYR B N 1
ATOM 1236 C CA . TYR B 1 26 ? 13.539 -7.332 -9.664 1 98.81 26 TYR B CA 1
ATOM 1237 C C . TYR B 1 26 ? 13.375 -7.387 -11.18 1 98.81 26 TYR B C 1
ATOM 1239 O O . TYR B 1 26 ? 12.781 -8.32 -11.711 1 98.81 26 TYR B O 1
ATOM 1247 N N . LEU B 1 27 ? 13.953 -6.477 -11.883 1 98.75 27 LEU B N 1
ATOM 1248 C CA . LEU B 1 27 ? 13.758 -6.367 -13.328 1 98.75 27 LEU B CA 1
ATOM 1249 C C . LEU B 1 27 ? 14.914 -7.008 -14.086 1 98.75 27 LEU B C 1
ATOM 1251 O O . LEU B 1 27 ? 14.758 -7.406 -15.242 1 98.75 27 LEU B O 1
ATOM 1255 N N . THR B 1 28 ? 16.062 -7.148 -13.469 1 98.62 28 THR B N 1
ATOM 1256 C CA . THR B 1 28 ? 17.234 -7.414 -14.289 1 98.62 28 THR B CA 1
ATOM 1257 C C . THR B 1 28 ? 17.906 -8.719 -13.867 1 98.62 28 THR B C 1
ATOM 1259 O O . THR B 1 28 ? 18.719 -9.273 -14.602 1 98.62 28 THR B O 1
ATOM 1262 N N . ARG B 1 29 ? 17.625 -9.18 -12.664 1 98.69 29 ARG B N 1
ATOM 1263 C CA . ARG B 1 29 ? 18.344 -10.352 -12.172 1 98.69 29 ARG B CA 1
ATOM 1264 C C . ARG B 1 29 ? 17.469 -11.602 -12.258 1 98.69 29 ARG B C 1
ATOM 1266 O O . ARG B 1 29 ? 16.438 -11.688 -11.594 1 98.69 29 ARG B O 1
ATOM 1273 N N . GLU B 1 30 ? 17.984 -12.523 -12.922 1 98.5 30 GLU B N 1
ATOM 1274 C CA . GLU B 1 30 ? 17.266 -13.789 -13.07 1 98.5 30 GLU B CA 1
ATOM 1275 C C . GLU B 1 30 ? 17.078 -14.492 -11.727 1 98.5 30 GLU B C 1
ATOM 1277 O O . GLU B 1 30 ? 16.047 -15.117 -11.484 1 98.5 30 GLU B O 1
ATOM 1282 N N . GLU B 1 31 ? 18.062 -14.367 -10.875 1 98.31 31 GLU B N 1
ATOM 1283 C CA . GLU B 1 31 ? 17.984 -14.977 -9.547 1 98.31 31 GLU B CA 1
ATOM 1284 C C . GLU B 1 31 ? 16.797 -14.422 -8.758 1 98.31 31 GLU B C 1
ATOM 1286 O O . GLU B 1 31 ? 16.141 -15.164 -8.016 1 98.31 31 GLU B O 1
ATOM 1291 N N . VAL B 1 32 ? 16.562 -13.211 -8.906 1 98.19 32 VAL B N 1
ATOM 1292 C CA . VAL B 1 32 ? 15.453 -12.578 -8.188 1 98.19 32 VAL B CA 1
ATOM 1293 C C . VAL B 1 32 ? 14.125 -13 -8.812 1 98.19 32 VAL B C 1
ATOM 1295 O O . VAL B 1 32 ? 13.148 -13.25 -8.102 1 98.19 32 VAL B O 1
ATOM 1298 N N . LYS B 1 33 ? 14.117 -13.062 -10.109 1 98.56 33 LYS B N 1
ATOM 1299 C CA . LYS B 1 33 ? 12.938 -13.586 -10.781 1 98.56 33 LYS B CA 1
ATOM 1300 C C . LYS B 1 33 ? 12.594 -14.984 -10.273 1 98.56 33 LYS B C 1
ATOM 1302 O O . LYS B 1 33 ? 11.438 -15.266 -9.953 1 98.56 33 LYS B O 1
ATOM 1307 N N . GLN B 1 34 ? 13.57 -15.836 -10.133 1 98.44 34 GLN B N 1
ATOM 1308 C CA . GLN B 1 34 ? 13.359 -17.203 -9.656 1 98.44 34 GLN B CA 1
ATOM 1309 C C . GLN B 1 34 ? 12.906 -17.219 -8.203 1 98.44 34 GLN B C 1
ATOM 1311 O O . GLN B 1 34 ? 12.086 -18.047 -7.809 1 98.44 34 GLN B O 1
ATOM 1316 N N . ALA B 1 35 ? 13.453 -16.344 -7.43 1 98 35 ALA B N 1
ATOM 1317 C CA . ALA B 1 35 ? 13.031 -16.234 -6.035 1 98 35 ALA B CA 1
ATOM 1318 C C . ALA B 1 35 ? 11.562 -15.844 -5.934 1 98 35 ALA B C 1
ATOM 1320 O O . ALA B 1 35 ? 10.828 -16.391 -5.105 1 98 35 ALA B O 1
ATOM 1321 N N . CYS B 1 36 ? 11.133 -14.922 -6.781 1 98.5 36 CYS B N 1
ATOM 1322 C CA . CYS B 1 36 ? 9.734 -14.516 -6.801 1 98.5 36 CYS B CA 1
ATOM 1323 C C . CYS B 1 36 ? 8.836 -15.68 -7.219 1 98.5 36 CYS B C 1
ATOM 1325 O O . CYS B 1 36 ? 7.762 -15.867 -6.648 1 98.5 36 CYS B O 1
ATOM 1327 N N . GLN B 1 37 ? 9.297 -16.422 -8.195 1 98.38 37 GLN B N 1
ATOM 1328 C CA . GLN B 1 37 ? 8.555 -17.609 -8.617 1 98.38 37 GLN B CA 1
ATOM 1329 C C . GLN B 1 37 ? 8.461 -18.625 -7.484 1 98.38 37 GLN B C 1
ATOM 1331 O O . GLN B 1 37 ? 7.406 -19.234 -7.27 1 98.38 37 GLN B O 1
ATOM 1336 N N . HIS B 1 38 ? 9.594 -18.828 -6.848 1 98.44 38 HIS B N 1
ATOM 1337 C CA . HIS B 1 38 ? 9.617 -19.734 -5.707 1 98.44 38 HIS B CA 1
ATOM 1338 C C . HIS B 1 38 ? 8.586 -19.328 -4.656 1 98.44 38 HIS B C 1
ATOM 1340 O O . HIS B 1 38 ? 7.949 -20.188 -4.047 1 98.44 38 HIS B O 1
ATOM 1346 N N . LEU B 1 39 ? 8.398 -18.031 -4.477 1 98.44 39 LEU B N 1
ATOM 1347 C CA . LEU B 1 39 ? 7.434 -17.531 -3.506 1 98.44 39 LEU B CA 1
ATOM 1348 C C . LEU B 1 39 ? 6.008 -17.641 -4.039 1 98.44 39 LEU B C 1
ATOM 1350 O O . LEU B 1 39 ? 5.047 -17.375 -3.316 1 98.44 39 LEU B O 1
ATOM 1354 N N . GLY B 1 40 ? 5.859 -17.938 -5.324 1 98.44 40 GLY B N 1
ATOM 1355 C CA . GLY B 1 40 ? 4.551 -18.172 -5.914 1 98.44 40 GLY B CA 1
ATOM 1356 C C . GLY B 1 40 ? 4.035 -17 -6.727 1 98.44 40 GLY B C 1
ATOM 1357 O O . GLY B 1 40 ? 2.867 -16.984 -7.113 1 98.44 40 GLY B O 1
ATOM 1358 N N . PHE B 1 41 ? 4.871 -16.094 -7.02 1 98.62 41 PHE B N 1
ATOM 1359 C CA . PHE B 1 41 ? 4.375 -14.875 -7.656 1 98.62 41 PHE B CA 1
ATOM 1360 C C . PHE B 1 41 ? 4.609 -14.914 -9.164 1 98.62 41 PHE B C 1
ATOM 1362 O O . PHE B 1 41 ? 5.656 -15.375 -9.617 1 98.62 41 PHE B O 1
ATOM 1369 N N . PRO B 1 42 ? 3.6 -14.414 -9.859 1 98.62 42 PRO B N 1
ATOM 1370 C CA . PRO B 1 42 ? 3.768 -14.32 -11.305 1 98.62 42 PRO B CA 1
ATOM 1371 C C . PRO B 1 42 ? 4.672 -13.164 -11.727 1 98.62 42 PRO B C 1
ATOM 1373 O O . PRO B 1 42 ? 4.895 -12.242 -10.938 1 98.62 42 PRO B O 1
ATOM 1376 N N . ASP B 1 43 ? 5.059 -13.164 -12.969 1 98.38 43 ASP B N 1
ATOM 1377 C CA . ASP B 1 43 ? 6.027 -12.203 -13.477 1 98.38 43 ASP B CA 1
ATOM 1378 C C . ASP B 1 43 ? 5.449 -10.789 -13.477 1 98.38 43 ASP B C 1
ATOM 1380 O O . ASP B 1 43 ? 6.156 -9.82 -13.18 1 98.38 43 ASP B O 1
ATOM 1384 N N . TYR B 1 44 ? 4.297 -10.656 -13.859 1 98.62 44 TYR B N 1
ATOM 1385 C CA . TYR B 1 44 ? 3.734 -9.32 -13.961 1 98.62 44 TYR B CA 1
ATOM 1386 C C . TYR B 1 44 ? 3.672 -8.648 -12.586 1 98.62 44 TYR B C 1
ATOM 1388 O O . TYR B 1 44 ? 3.785 -7.426 -12.484 1 98.62 44 TYR B O 1
ATOM 1396 N N . PHE B 1 45 ? 3.445 -9.453 -11.602 1 98.75 45 PHE B N 1
ATOM 1397 C CA . PHE B 1 45 ? 3.396 -8.891 -10.258 1 98.75 45 PHE B CA 1
ATOM 1398 C C . PHE B 1 45 ? 4.777 -8.414 -9.82 1 98.75 45 PHE B C 1
ATOM 1400 O O . PHE B 1 45 ? 4.91 -7.336 -9.234 1 98.75 45 PHE B O 1
ATOM 1407 N N . ARG B 1 46 ? 5.781 -9.195 -10.023 1 98.81 46 ARG B N 1
ATOM 1408 C CA . ARG B 1 46 ? 7.16 -8.789 -9.766 1 98.81 46 ARG B CA 1
ATOM 1409 C C . ARG B 1 46 ? 7.477 -7.457 -10.445 1 98.81 46 ARG B C 1
ATOM 1411 O O . ARG B 1 46 ? 8.078 -6.57 -9.836 1 98.81 46 ARG B O 1
ATOM 1418 N N . ILE B 1 47 ? 7.098 -7.316 -11.664 1 98.81 47 ILE B N 1
ATOM 1419 C CA . ILE B 1 47 ? 7.336 -6.098 -12.43 1 98.81 47 ILE B CA 1
ATOM 1420 C C . ILE B 1 47 ? 6.559 -4.938 -11.812 1 98.81 47 ILE B C 1
ATOM 1422 O O . ILE B 1 47 ? 7.094 -3.834 -11.672 1 98.81 47 ILE B O 1
ATOM 1426 N N . GLU B 1 48 ? 5.34 -5.25 -11.484 1 98.75 48 GLU B N 1
ATOM 1427 C CA . GLU B 1 48 ? 4.52 -4.238 -10.82 1 98.75 48 GLU B CA 1
ATOM 1428 C C . GLU B 1 48 ? 5.18 -3.758 -9.531 1 98.75 48 GLU B C 1
ATOM 1430 O O . GLU B 1 48 ? 5.215 -2.557 -9.258 1 98.75 48 GLU B O 1
ATOM 1435 N N . LEU B 1 49 ? 5.723 -4.656 -8.711 1 98.81 49 LEU B N 1
ATOM 1436 C CA . LEU B 1 49 ? 6.398 -4.316 -7.461 1 98.81 49 LEU B CA 1
ATOM 1437 C C . LEU B 1 49 ? 7.625 -3.453 -7.723 1 98.81 49 LEU B C 1
ATOM 1439 O O . LEU B 1 49 ? 7.914 -2.525 -6.961 1 98.81 49 LEU B O 1
ATOM 1443 N N . ALA B 1 50 ? 8.336 -3.719 -8.766 1 98.88 50 ALA B N 1
ATOM 1444 C CA . ALA B 1 50 ? 9.508 -2.918 -9.117 1 98.88 50 ALA B CA 1
ATOM 1445 C C . ALA B 1 50 ? 9.117 -1.466 -9.375 1 98.88 50 ALA B C 1
ATOM 1447 O O . ALA B 1 50 ? 9.758 -0.544 -8.859 1 98.88 50 ALA B O 1
ATOM 1448 N N . PHE B 1 51 ? 8.086 -1.279 -10.102 1 98.81 51 PHE B N 1
ATOM 1449 C CA . PHE B 1 51 ? 7.648 0.078 -10.406 1 98.81 51 PHE B CA 1
ATOM 1450 C C . PHE B 1 51 ? 7.156 0.778 -9.141 1 98.81 51 PHE B C 1
ATOM 1452 O O . PHE B 1 51 ? 7.367 1.98 -8.969 1 98.81 51 PHE B O 1
ATOM 1459 N N . ALA B 1 52 ? 6.441 0.044 -8.32 1 98.69 52 ALA B N 1
ATOM 1460 C CA . ALA B 1 52 ? 6.035 0.599 -7.031 1 98.69 52 ALA B CA 1
ATOM 1461 C C . ALA B 1 52 ? 7.246 1.032 -6.215 1 98.69 52 ALA B C 1
ATOM 1463 O O . ALA B 1 52 ? 7.242 2.107 -5.609 1 98.69 52 ALA B O 1
ATOM 1464 N N . LYS B 1 53 ? 8.289 0.203 -6.203 1 98.88 53 LYS B N 1
ATOM 1465 C CA . LYS B 1 53 ? 9.516 0.511 -5.48 1 98.88 53 LYS B CA 1
ATOM 1466 C C . LYS B 1 53 ? 10.172 1.779 -6.02 1 98.88 53 LYS B C 1
ATOM 1468 O O . LYS B 1 53 ? 10.586 2.646 -5.25 1 98.88 53 LYS B O 1
ATOM 1473 N N . PHE B 1 54 ? 10.219 1.926 -7.273 1 98.88 54 PHE B N 1
ATOM 1474 C CA . PHE B 1 54 ? 10.82 3.115 -7.871 1 98.88 54 PHE B CA 1
ATOM 1475 C C . PHE B 1 54 ? 10.008 4.359 -7.52 1 98.88 54 PHE B C 1
ATOM 1477 O O . PHE B 1 54 ? 10.578 5.422 -7.266 1 98.88 54 PHE B O 1
ATOM 1484 N N . SER B 1 55 ? 8.734 4.277 -7.559 1 98.62 55 SER B N 1
ATOM 1485 C CA . SER B 1 55 ? 7.875 5.391 -7.164 1 98.62 55 SER B CA 1
ATOM 1486 C C . SER B 1 55 ? 8.141 5.812 -5.727 1 98.62 55 SER B C 1
ATOM 1488 O O . SER B 1 55 ? 8.195 7.008 -5.422 1 98.62 55 SER B O 1
ATOM 1490 N N . ALA B 1 56 ? 8.273 4.812 -4.828 1 98.81 56 ALA B N 1
ATOM 1491 C CA . ALA B 1 56 ? 8.57 5.105 -3.426 1 98.81 56 ALA B CA 1
ATOM 1492 C C . ALA B 1 56 ? 9.898 5.832 -3.283 1 98.81 56 ALA B C 1
ATOM 1494 O O . ALA B 1 56 ? 10.008 6.797 -2.52 1 98.81 56 ALA B O 1
ATOM 1495 N N . VAL B 1 57 ? 10.867 5.395 -4.027 1 98.88 57 VAL B N 1
ATOM 1496 C CA . VAL B 1 57 ? 12.203 5.992 -3.996 1 98.88 57 VAL B CA 1
ATOM 1497 C C . VAL B 1 57 ? 12.117 7.465 -4.395 1 98.88 57 VAL B C 1
ATOM 1499 O O . VAL B 1 57 ? 12.664 8.336 -3.713 1 98.88 57 VAL B O 1
ATOM 1502 N N . LEU B 1 58 ? 11.398 7.746 -5.453 1 98.5 58 LEU B N 1
ATOM 1503 C CA . LEU B 1 58 ? 11.234 9.117 -5.922 1 98.5 58 LEU B CA 1
ATOM 1504 C C . LEU B 1 58 ? 10.562 9.977 -4.855 1 98.5 58 LEU B C 1
ATOM 1506 O O . LEU B 1 58 ? 11.031 11.078 -4.551 1 98.5 58 LEU B O 1
ATOM 1510 N N . ALA B 1 59 ? 9.531 9.477 -4.281 1 98.25 59 ALA B N 1
ATOM 1511 C CA . ALA B 1 59 ? 8.773 10.242 -3.295 1 98.25 59 ALA B CA 1
ATOM 1512 C C . ALA B 1 59 ? 9.609 10.484 -2.037 1 98.25 59 ALA B C 1
ATOM 1514 O O . ALA B 1 59 ? 9.453 11.516 -1.377 1 98.25 59 ALA B O 1
ATOM 1515 N N . LEU B 1 60 ? 10.445 9.562 -1.7 1 98.06 60 LEU B N 1
ATOM 1516 C CA . LEU B 1 60 ? 11.25 9.68 -0.49 1 98.06 60 LEU B CA 1
ATOM 1517 C C . LEU B 1 60 ? 12.359 10.711 -0.673 1 98.06 60 LEU B C 1
ATOM 1519 O O . LEU B 1 60 ? 12.75 11.383 0.284 1 98.06 60 LEU B O 1
ATOM 1523 N N . LEU B 1 61 ? 12.828 10.891 -1.884 1 97.06 61 LEU B N 1
ATOM 1524 C CA . LEU B 1 61 ? 14.047 11.672 -2.078 1 97.06 61 LEU B CA 1
ATOM 1525 C C . LEU B 1 61 ? 13.719 13.078 -2.564 1 97.06 61 LEU B C 1
ATOM 1527 O O . LEU B 1 61 ? 14.492 14.008 -2.338 1 97.06 61 LEU B O 1
ATOM 1531 N N . ILE B 1 62 ? 12.633 13.234 -3.254 1 95.38 62 ILE B N 1
ATOM 1532 C CA . ILE B 1 62 ? 12.32 14.547 -3.795 1 95.38 62 ILE B CA 1
ATOM 1533 C C . ILE B 1 62 ? 11.344 15.273 -2.867 1 95.38 62 ILE B C 1
ATOM 1535 O O . ILE B 1 62 ? 10.625 14.633 -2.1 1 95.38 62 ILE B O 1
ATOM 1539 N N . PRO B 1 63 ? 11.477 16.625 -2.828 1 90.31 63 PRO B N 1
ATOM 1540 C CA . PRO B 1 63 ? 10.547 17.391 -1.985 1 90.31 63 PRO B CA 1
ATOM 1541 C C . PRO B 1 63 ? 9.109 17.344 -2.5 1 90.31 63 PRO B C 1
ATOM 1543 O O . PRO B 1 63 ? 8.781 18 -3.49 1 90.31 63 PRO B O 1
ATOM 1546 N N . VAL B 1 64 ? 8.367 16.484 -1.925 1 90.12 64 VAL B N 1
ATOM 1547 C CA . VAL B 1 64 ? 6.953 16.344 -2.271 1 90.12 64 VAL B CA 1
ATOM 1548 C C . VAL B 1 64 ? 6.09 16.6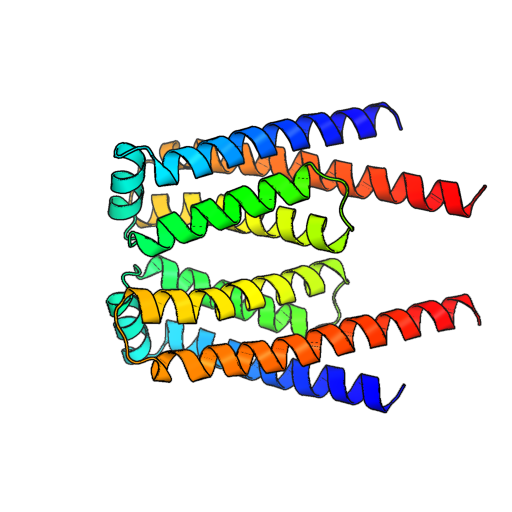41 -1.052 1 90.12 64 VAL B C 1
ATOM 1550 O O . VAL B 1 64 ? 6.605 16.875 0.044 1 90.12 64 VAL B O 1
ATOM 1553 N N . GLY B 1 65 ? 4.891 16.734 -1.275 1 92.31 65 GLY B N 1
ATOM 1554 C CA . GLY B 1 65 ? 3.969 17 -0.183 1 92.31 65 GLY B CA 1
ATOM 1555 C C . GLY B 1 65 ? 3.916 15.883 0.84 1 92.31 65 GLY B C 1
ATOM 1556 O O . GLY B 1 65 ? 4.348 14.758 0.564 1 92.31 65 GLY B O 1
ATOM 1557 N N . SER B 1 66 ? 3.439 16.109 2.012 1 94.5 66 SER B N 1
ATOM 1558 C CA . SER B 1 66 ? 3.41 15.18 3.137 1 94.5 66 SER B CA 1
ATOM 1559 C C . SER B 1 66 ? 2.57 13.945 2.816 1 94.5 66 SER B C 1
ATOM 1561 O O . SER B 1 66 ? 2.863 12.844 3.291 1 94.5 66 SER B O 1
ATOM 1563 N N . ILE B 1 67 ? 1.583 14.148 1.994 1 96.31 67 ILE B N 1
ATOM 1564 C CA . ILE B 1 67 ? 0.706 13.039 1.647 1 96.31 67 ILE B CA 1
ATOM 1565 C C . ILE B 1 67 ? 1.49 11.984 0.865 1 96.31 67 ILE B C 1
ATOM 1567 O O . ILE B 1 67 ? 1.46 10.797 1.203 1 96.31 67 ILE B O 1
ATOM 1571 N N . LEU B 1 68 ? 2.215 12.406 -0.116 1 97.31 68 LEU B N 1
ATOM 1572 C CA . LEU B 1 68 ? 2.982 11.477 -0.939 1 97.31 68 LEU B CA 1
ATOM 1573 C C . LEU B 1 68 ? 4.094 10.828 -0.128 1 97.31 68 LEU B C 1
ATOM 1575 O O . LEU B 1 68 ? 4.438 9.664 -0.36 1 97.31 68 LEU B O 1
ATOM 1579 N N . LYS B 1 69 ? 4.625 11.555 0.803 1 97.75 69 LYS B N 1
ATOM 1580 C CA . LYS B 1 69 ? 5.621 10.977 1.697 1 97.75 69 LYS B CA 1
ATOM 1581 C C . LYS B 1 69 ? 5.016 9.867 2.555 1 97.75 69 LYS B C 1
ATOM 1583 O O . LYS B 1 69 ? 5.609 8.797 2.709 1 97.75 69 LYS B O 1
ATOM 1588 N N . GLU B 1 70 ? 3.828 10.164 3.062 1 97.94 70 GLU B N 1
ATOM 1589 C CA . GLU B 1 70 ? 3.139 9.156 3.865 1 97.94 70 GLU B CA 1
ATOM 1590 C C . GLU B 1 70 ? 2.83 7.91 3.045 1 97.94 70 GLU B C 1
ATOM 1592 O O . GLU B 1 70 ? 2.975 6.789 3.533 1 97.94 70 GLU B O 1
ATOM 1597 N N . TRP B 1 71 ? 2.424 8.117 1.8 1 98.5 71 TRP B N 1
ATOM 1598 C CA . TRP B 1 71 ? 2.129 7 0.905 1 98.5 71 TRP B CA 1
ATOM 1599 C C . TRP B 1 71 ? 3.385 6.18 0.625 1 98.5 71 TRP B C 1
ATOM 1601 O O . TRP B 1 71 ? 3.334 4.949 0.592 1 98.5 71 TRP B O 1
ATOM 1611 N N . ALA B 1 72 ? 4.477 6.84 0.429 1 98.75 72 ALA B N 1
ATOM 1612 C CA . ALA B 1 72 ? 5.738 6.152 0.16 1 98.75 72 ALA B CA 1
ATOM 1613 C C . ALA B 1 72 ? 6.164 5.301 1.353 1 98.75 72 ALA B C 1
ATOM 1615 O O . ALA B 1 72 ? 6.523 4.133 1.191 1 98.75 72 ALA B O 1
ATOM 1616 N N . TYR B 1 73 ? 6.105 5.891 2.502 1 98.75 73 TYR B N 1
ATOM 1617 C CA . TYR B 1 73 ? 6.477 5.145 3.701 1 98.75 73 TYR B CA 1
ATOM 1618 C C . TYR B 1 73 ? 5.551 3.955 3.91 1 98.75 73 TYR B C 1
ATOM 1620 O O . TYR B 1 73 ? 6.004 2.855 4.234 1 98.75 73 TYR B O 1
ATOM 1628 N N . PHE B 1 74 ? 4.332 4.16 3.684 1 98.88 74 PHE B N 1
ATOM 1629 C CA . PHE B 1 74 ? 3.383 3.074 3.885 1 98.88 74 PHE B CA 1
ATOM 1630 C C . PHE B 1 74 ? 3.598 1.971 2.857 1 98.88 74 PHE B C 1
ATOM 1632 O O . PHE B 1 74 ? 3.557 0.785 3.193 1 98.88 74 PHE B O 1
ATOM 1639 N N . GLY B 1 75 ? 3.764 2.354 1.627 1 98.75 75 GLY B N 1
ATOM 1640 C CA . GLY B 1 75 ? 4.07 1.355 0.616 1 98.75 75 GLY B CA 1
ATOM 1641 C C . GLY B 1 75 ? 5.285 0.513 0.96 1 98.75 75 GLY B C 1
ATOM 1642 O O . GLY B 1 75 ? 5.266 -0.709 0.801 1 98.75 75 GLY B O 1
ATOM 1643 N N . CYS B 1 76 ? 6.277 1.134 1.451 1 98.88 76 CYS B N 1
ATOM 1644 C CA . CYS B 1 76 ? 7.484 0.41 1.843 1 98.88 76 CYS B CA 1
ATOM 1645 C C . CYS B 1 76 ? 7.215 -0.49 3.043 1 98.88 76 CYS B C 1
ATOM 1647 O O . CYS B 1 76 ? 7.723 -1.61 3.111 1 98.88 76 CYS B O 1
ATOM 1649 N N . ILE B 1 77 ? 6.453 0.001 3.975 1 98.81 77 ILE B N 1
ATOM 1650 C CA . ILE B 1 77 ? 6.074 -0.818 5.121 1 98.81 77 ILE B CA 1
ATOM 1651 C C . ILE B 1 77 ? 5.383 -2.092 4.641 1 98.81 77 ILE B C 1
ATOM 1653 O O . ILE B 1 77 ? 5.699 -3.189 5.102 1 98.81 77 ILE B O 1
ATOM 1657 N N . ILE B 1 78 ? 4.504 -1.931 3.703 1 98.56 78 ILE B N 1
ATOM 1658 C CA . ILE B 1 78 ? 3.771 -3.074 3.17 1 98.56 78 ILE B CA 1
ATOM 1659 C C . ILE B 1 78 ? 4.75 -4.074 2.561 1 98.56 78 ILE B C 1
ATOM 1661 O O . ILE B 1 78 ? 4.676 -5.273 2.838 1 98.56 78 ILE B O 1
ATOM 1665 N N . ILE B 1 79 ? 5.676 -3.553 1.808 1 98.56 79 ILE B N 1
ATOM 1666 C CA . ILE B 1 79 ? 6.609 -4.43 1.108 1 98.56 79 ILE B CA 1
ATOM 1667 C C . ILE B 1 79 ? 7.5 -5.145 2.119 1 98.56 79 ILE B C 1
ATOM 1669 O O . ILE B 1 79 ? 7.684 -6.363 2.041 1 98.56 79 ILE B O 1
ATOM 1673 N N . PHE B 1 80 ? 7.918 -4.484 3.105 1 98.69 80 PHE B N 1
ATOM 1674 C CA . PHE B 1 80 ? 8.906 -5.039 4.016 1 98.69 80 PHE B CA 1
ATOM 1675 C C . PHE B 1 80 ? 8.25 -5.961 5.039 1 98.69 80 PHE B C 1
ATOM 1677 O O . PHE B 1 80 ? 8.906 -6.836 5.605 1 98.69 80 PHE B O 1
ATOM 1684 N N . ILE B 1 81 ? 6.988 -5.805 5.273 1 98.56 81 ILE B N 1
ATOM 1685 C CA . ILE B 1 81 ? 6.254 -6.719 6.141 1 98.56 81 ILE B CA 1
ATOM 1686 C C . ILE B 1 81 ? 5.828 -7.953 5.348 1 98.56 81 ILE B C 1
ATOM 1688 O O . ILE B 1 81 ? 5.828 -9.07 5.875 1 98.56 81 ILE B O 1
ATOM 1692 N N . SER B 1 82 ? 5.477 -7.777 4.121 1 98.62 82 SER B N 1
ATOM 1693 C CA . SER B 1 82 ? 4.969 -8.867 3.289 1 98.62 82 SER B CA 1
ATOM 1694 C C . SER B 1 82 ? 6.082 -9.836 2.912 1 98.62 82 SER B C 1
ATOM 1696 O O . SER B 1 82 ? 5.836 -11.031 2.74 1 98.62 82 SER B O 1
ATOM 1698 N N . ALA B 1 83 ? 7.293 -9.336 2.762 1 98.44 83 ALA B N 1
ATOM 1699 C CA . ALA B 1 83 ? 8.398 -10.18 2.32 1 98.44 83 ALA B CA 1
ATOM 1700 C C . ALA B 1 83 ? 8.656 -11.305 3.318 1 98.44 83 ALA B C 1
ATOM 1702 O O . ALA B 1 83 ? 8.688 -12.477 2.943 1 98.44 83 ALA B O 1
ATOM 1703 N N . PRO B 1 84 ? 8.828 -11.039 4.637 1 98.5 84 PRO B N 1
ATOM 1704 C CA . PRO B 1 84 ? 9 -12.141 5.59 1 98.5 84 PRO B CA 1
ATOM 1705 C C . PRO B 1 84 ? 7.805 -13.086 5.609 1 98.5 84 PRO B C 1
ATOM 1707 O O . PRO B 1 84 ? 7.977 -14.297 5.793 1 98.5 84 PRO B O 1
ATOM 1710 N N . ILE B 1 85 ? 6.613 -12.609 5.457 1 98.31 85 ILE B N 1
ATOM 1711 C CA . ILE B 1 85 ? 5.43 -13.461 5.41 1 98.31 85 ILE B CA 1
ATOM 1712 C C . ILE B 1 85 ? 5.539 -14.43 4.242 1 98.31 85 ILE B C 1
ATOM 1714 O O . ILE B 1 85 ? 5.273 -15.625 4.395 1 98.31 85 ILE B O 1
ATOM 1718 N N . ALA B 1 86 ? 5.938 -13.938 3.125 1 98.5 86 ALA B N 1
ATOM 1719 C CA . ALA B 1 86 ? 6.078 -14.766 1.932 1 98.5 86 ALA B CA 1
ATOM 1720 C C . ALA B 1 86 ? 7.137 -15.844 2.135 1 98.5 86 ALA B C 1
ATOM 1722 O O . ALA B 1 86 ? 6.918 -17.016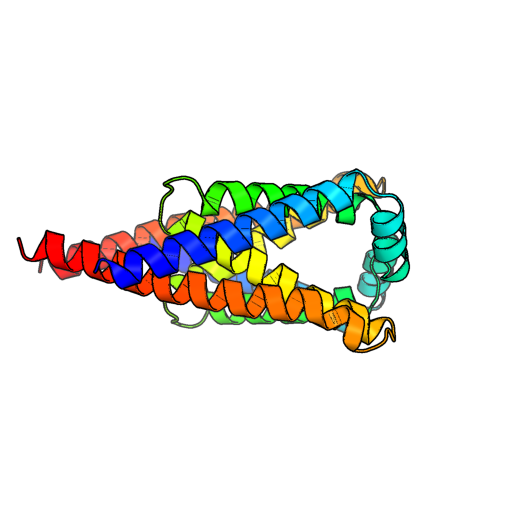 1.8 1 98.5 86 ALA B O 1
ATOM 1723 N N . HIS B 1 87 ? 8.273 -15.469 2.662 1 98.5 87 HIS B N 1
ATOM 1724 C CA . HIS B 1 87 ? 9.359 -16.422 2.879 1 98.5 87 HIS B CA 1
ATOM 1725 C C . HIS B 1 87 ? 8.945 -17.5 3.873 1 98.5 87 HIS B C 1
ATOM 1727 O O . HIS B 1 87 ? 9.172 -18.688 3.633 1 98.5 87 HIS B O 1
ATOM 1733 N N . LEU B 1 88 ? 8.344 -17.094 4.945 1 97.94 88 LEU B N 1
ATOM 1734 C CA . LEU B 1 88 ? 7.918 -18.047 5.961 1 97.94 88 LEU B CA 1
ATOM 1735 C C . LEU B 1 88 ? 6.832 -18.969 5.418 1 97.94 88 LEU B C 1
ATOM 1737 O O . LEU B 1 88 ? 6.859 -20.188 5.664 1 97.94 88 LEU B O 1
ATOM 1741 N N . ALA B 1 89 ? 5.914 -18.484 4.656 1 98.06 89 ALA B N 1
ATOM 1742 C CA . ALA B 1 89 ? 4.832 -19.266 4.066 1 98.06 89 ALA B CA 1
ATOM 1743 C C . ALA B 1 89 ? 5.375 -20.25 3.039 1 98.06 89 ALA B C 1
ATOM 1745 O O . ALA B 1 89 ? 4.762 -21.297 2.791 1 98.06 89 ALA B O 1
ATOM 1746 N N . SER B 1 90 ? 6.473 -19.875 2.523 1 97.94 90 SER B N 1
ATOM 1747 C CA . SER B 1 90 ? 7.094 -20.75 1.521 1 97.94 90 SER B CA 1
ATOM 1748 C C . SER B 1 90 ? 8.117 -21.688 2.154 1 97.94 90 SER B C 1
ATOM 1750 O O . SER B 1 90 ? 8.914 -22.297 1.451 1 97.94 90 SER B O 1
ATOM 1752 N N . HIS B 1 91 ? 8.18 -21.641 3.484 1 97.69 91 HIS B N 1
ATOM 1753 C CA . HIS B 1 91 ? 8.992 -22.547 4.277 1 97.69 91 HIS B CA 1
ATOM 1754 C C . HIS B 1 91 ? 10.484 -22.297 4.043 1 97.69 91 HIS B C 1
ATOM 1756 O O . HIS B 1 91 ? 11.281 -23.25 4.051 1 97.69 91 HIS B O 1
ATOM 1762 N N . ASP B 1 92 ? 10.75 -21.125 3.803 1 98.12 92 ASP B N 1
ATOM 1763 C CA . ASP B 1 92 ? 12.148 -20.734 3.709 1 98.12 92 ASP B CA 1
ATOM 1764 C C . ASP B 1 92 ? 12.781 -20.609 5.094 1 98.12 92 ASP B C 1
ATOM 1766 O O . ASP B 1 92 ? 12.086 -20.375 6.082 1 98.12 92 ASP B O 1
ATOM 1770 N N . PRO B 1 93 ? 14.156 -20.766 5.102 1 97.69 93 PRO B N 1
ATOM 1771 C CA . PRO B 1 93 ? 14.828 -20.438 6.359 1 97.69 93 PRO B CA 1
ATOM 1772 C C . PRO B 1 93 ? 14.555 -19.016 6.824 1 97.69 93 PRO B C 1
ATOM 1774 O O 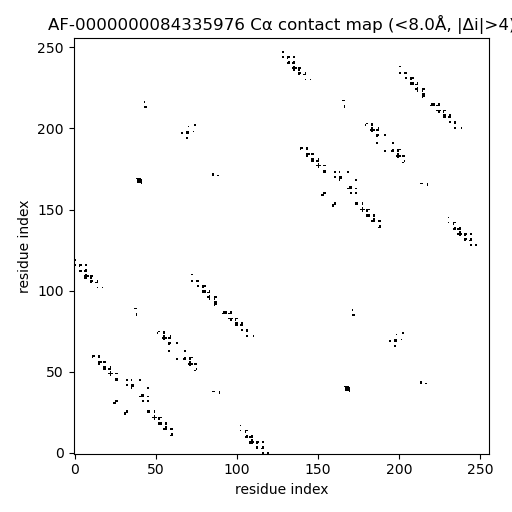. PRO B 1 93 ? 14.453 -18.109 6 1 97.69 93 PRO B O 1
ATOM 1777 N N . VAL B 1 94 ? 14.516 -18.844 8.133 1 96.44 94 VAL B N 1
ATOM 1778 C CA . VAL B 1 94 ? 14.172 -17.562 8.727 1 96.44 94 VAL B CA 1
ATOM 1779 C C . VAL B 1 94 ? 15.18 -16.5 8.297 1 96.44 94 VAL B C 1
ATOM 1781 O O . VAL B 1 94 ? 14.844 -15.328 8.172 1 96.44 94 VAL B O 1
ATOM 1784 N N . ALA B 1 95 ? 16.359 -16.906 7.988 1 96.5 95 ALA B N 1
ATOM 1785 C CA . ALA B 1 95 ? 17.438 -15.992 7.605 1 96.5 95 ALA B CA 1
ATOM 1786 C C . ALA B 1 95 ? 17.078 -15.227 6.34 1 96.5 95 ALA B C 1
ATOM 1788 O O . ALA B 1 95 ? 17.578 -14.117 6.113 1 96.5 95 ALA B O 1
ATOM 1789 N N . HIS B 1 96 ? 16.234 -15.734 5.508 1 95.38 96 HIS B N 1
ATOM 1790 C CA . HIS B 1 96 ? 15.828 -15.078 4.273 1 95.38 96 HIS B CA 1
ATOM 1791 C C . HIS B 1 96 ? 14.992 -13.836 4.559 1 95.38 96 HIS B C 1
ATOM 1793 O O . HIS B 1 96 ? 14.828 -12.984 3.686 1 95.38 96 HIS B O 1
ATOM 1799 N N . SER B 1 97 ? 14.531 -13.742 5.77 1 95.88 97 SER B N 1
ATOM 1800 C CA . SER B 1 97 ? 13.695 -12.609 6.145 1 95.88 97 SER B CA 1
ATOM 1801 C C . SER B 1 97 ? 14.531 -11.477 6.734 1 95.88 97 SER B C 1
ATOM 1803 O O . SER B 1 97 ? 14.047 -10.352 6.875 1 95.88 97 SER B O 1
ATOM 1805 N N . PHE B 1 98 ? 15.75 -11.656 6.992 1 95.69 98 PHE B N 1
ATOM 1806 C CA . PHE B 1 98 ? 16.562 -10.695 7.727 1 95.69 98 PHE B CA 1
ATOM 1807 C C . PHE B 1 98 ? 16.75 -9.406 6.93 1 95.69 98 PHE B C 1
ATOM 1809 O O . PHE B 1 98 ? 16.75 -8.32 7.5 1 95.69 98 PHE B O 1
ATOM 1816 N N . GLY B 1 99 ? 16.938 -9.562 5.695 1 95.31 99 GLY B N 1
ATOM 1817 C CA . GLY B 1 99 ? 17.109 -8.375 4.875 1 95.31 99 GLY B CA 1
ATOM 1818 C C . GLY B 1 99 ? 15.945 -7.406 4.98 1 95.31 99 GLY B C 1
ATOM 1819 O O . GLY B 1 99 ? 16.125 -6.227 5.281 1 95.31 99 GLY B O 1
ATOM 1820 N N . SER B 1 100 ? 14.781 -7.945 4.758 1 97.56 100 SER B N 1
ATOM 1821 C CA . SER B 1 100 ? 13.594 -7.094 4.762 1 97.56 100 SER B CA 1
ATOM 1822 C C . SER B 1 100 ? 13.312 -6.543 6.156 1 97.56 100 SER B C 1
ATOM 1824 O O . SER B 1 100 ? 12.828 -5.418 6.297 1 97.56 100 SER B O 1
ATOM 1826 N N . ILE B 1 101 ? 13.586 -7.238 7.18 1 98.19 101 ILE B N 1
ATOM 1827 C CA . ILE B 1 101 ? 13.398 -6.766 8.547 1 98.19 101 ILE B CA 1
ATOM 1828 C C . ILE B 1 101 ? 14.375 -5.625 8.836 1 98.19 101 ILE B C 1
ATOM 1830 O O . ILE B 1 101 ? 14.008 -4.629 9.461 1 98.19 101 ILE B O 1
ATOM 1834 N N . GLY B 1 102 ? 15.617 -5.832 8.422 1 98.31 102 GLY B N 1
ATOM 1835 C CA . GLY B 1 102 ? 16.578 -4.738 8.523 1 98.31 102 GLY B CA 1
ATOM 1836 C C . GLY B 1 102 ? 16.109 -3.479 7.816 1 98.31 102 GLY B C 1
ATOM 1837 O O . GLY B 1 102 ? 16.234 -2.377 8.352 1 98.31 102 GLY B O 1
ATOM 1838 N N . TYR B 1 103 ? 15.562 -3.627 6.598 1 98.44 103 TYR B N 1
ATOM 1839 C CA . TYR B 1 103 ? 15.016 -2.498 5.855 1 98.44 103 TYR B CA 1
ATOM 1840 C C . TYR B 1 103 ? 13.914 -1.809 6.652 1 98.44 103 TYR B C 1
ATOM 1842 O O . TYR B 1 103 ? 13.852 -0.578 6.707 1 98.44 103 TYR B O 1
ATOM 1850 N N . LEU B 1 104 ? 13.102 -2.627 7.27 1 98.75 104 LEU B N 1
ATOM 1851 C CA . LEU B 1 104 ? 11.969 -2.098 8.023 1 98.75 104 LEU B CA 1
ATOM 1852 C C . LEU B 1 104 ? 12.445 -1.261 9.203 1 98.75 104 LEU B C 1
ATOM 1854 O O . LEU B 1 104 ? 11.883 -0.204 9.492 1 98.75 104 LEU B O 1
ATOM 1858 N N . ILE B 1 105 ? 13.422 -1.704 9.859 1 98.75 105 ILE B N 1
ATOM 1859 C CA . ILE B 1 105 ? 13.961 -0.978 11.008 1 98.75 105 ILE B CA 1
ATOM 1860 C C . ILE B 1 105 ? 14.484 0.385 10.555 1 98.75 105 ILE B C 1
ATOM 1862 O O . ILE B 1 105 ? 14.164 1.41 11.164 1 98.75 105 ILE B O 1
ATOM 1866 N N . ILE B 1 106 ? 15.25 0.398 9.492 1 98.81 106 ILE B N 1
ATOM 1867 C CA . ILE B 1 106 ? 15.789 1.65 8.977 1 98.81 106 ILE B CA 1
ATOM 1868 C C . ILE B 1 106 ? 14.648 2.553 8.516 1 98.81 106 ILE B C 1
ATOM 1870 O O . ILE B 1 106 ? 14.688 3.77 8.711 1 98.81 106 ILE B O 1
ATOM 1874 N N . LEU B 1 107 ? 13.656 1.957 7.91 1 98.88 107 LEU B N 1
ATOM 1875 C CA . LEU B 1 107 ? 12.492 2.703 7.461 1 98.88 107 LEU B CA 1
ATOM 1876 C C . LEU B 1 107 ? 11.797 3.385 8.633 1 98.88 107 LEU B C 1
ATOM 1878 O O . LEU B 1 107 ? 11.367 4.535 8.523 1 98.88 107 LEU B O 1
ATOM 1882 N N . VAL B 1 108 ? 11.641 2.68 9.719 1 98.81 108 VAL B N 1
ATOM 1883 C CA . VAL B 1 108 ? 10.977 3.227 10.898 1 98.81 108 VAL B CA 1
ATOM 1884 C C . VAL B 1 108 ? 11.781 4.395 11.453 1 98.81 108 VAL B C 1
ATOM 1886 O O . VAL B 1 108 ? 11.219 5.422 11.836 1 98.81 108 VAL B O 1
ATOM 1889 N N . VAL B 1 109 ? 13.062 4.242 11.477 1 98.75 109 VAL B N 1
ATOM 1890 C CA . VAL B 1 109 ? 13.922 5.34 11.906 1 98.75 109 VAL B CA 1
ATOM 1891 C C . VAL B 1 109 ? 13.703 6.547 11 1 98.75 109 VAL B C 1
ATOM 1893 O O . VAL B 1 109 ? 13.555 7.672 11.477 1 98.75 109 VAL B O 1
ATOM 1896 N N . SER B 1 110 ? 13.68 6.332 9.742 1 98.75 110 SER B N 1
ATOM 1897 C CA . SER B 1 110 ? 13.484 7.41 8.781 1 98.75 110 SER B CA 1
ATOM 1898 C C . SER B 1 110 ? 12.125 8.078 8.977 1 98.75 110 SER B C 1
ATOM 1900 O O . SER B 1 110 ? 12.031 9.312 8.984 1 98.75 110 SER B O 1
ATOM 1902 N N . TYR B 1 111 ? 11.141 7.293 9.172 1 98.69 111 TYR B N 1
ATOM 1903 C CA . TYR B 1 111 ? 9.773 7.801 9.289 1 98.69 111 TYR B CA 1
ATOM 1904 C C . TYR B 1 111 ? 9.617 8.648 10.547 1 98.69 111 TYR B C 1
ATOM 1906 O O . TYR B 1 111 ? 9.047 9.742 10.5 1 98.69 111 TYR B O 1
ATOM 1914 N N . VAL B 1 112 ? 10.055 8.109 11.664 1 98.31 112 VAL B N 1
ATOM 1915 C CA . VAL B 1 112 ? 9.922 8.805 12.938 1 98.31 112 VAL B CA 1
ATOM 1916 C C . VAL B 1 112 ? 10.68 10.133 12.883 1 98.31 112 VAL B C 1
ATOM 1918 O O . VAL B 1 112 ? 10.172 11.164 13.32 1 98.31 112 VAL B O 1
ATOM 1921 N N . SER B 1 113 ? 11.898 10.094 12.344 1 97.81 113 SER B N 1
ATOM 1922 C CA . SER B 1 113 ? 12.68 11.32 12.25 1 97.81 113 SER B CA 1
ATOM 1923 C C . SER B 1 113 ? 12.047 12.305 11.266 1 97.81 113 SER B C 1
ATOM 1925 O O . SER B 1 113 ? 12.109 13.516 11.461 1 97.81 113 SER B O 1
ATOM 1927 N N . TYR B 1 114 ? 11.438 11.758 10.188 1 96.75 114 TYR B N 1
ATOM 1928 C CA . TYR B 1 114 ? 10.695 12.586 9.234 1 96.75 114 TYR B CA 1
ATOM 1929 C C . TYR B 1 114 ? 9.57 13.336 9.922 1 96.75 114 TYR B C 1
ATOM 1931 O O . TYR B 1 114 ? 9.469 14.562 9.812 1 96.75 114 TYR B O 1
ATOM 1939 N N . ARG B 1 115 ? 8.766 12.648 10.664 1 96 115 ARG B N 1
ATOM 1940 C CA . ARG B 1 115 ? 7.605 13.234 11.32 1 96 115 ARG B CA 1
ATOM 1941 C C . ARG B 1 115 ? 8.031 14.266 12.359 1 96 115 ARG B C 1
ATOM 1943 O O . ARG B 1 115 ? 7.461 15.359 12.438 1 96 115 ARG B O 1
ATOM 1950 N N . LYS B 1 116 ? 9.031 13.953 13.125 1 95.56 116 LYS B N 1
ATOM 1951 C CA . LYS B 1 116 ? 9.516 14.867 14.156 1 95.56 116 LYS B CA 1
ATOM 1952 C C . LYS B 1 116 ? 10.141 16.109 13.539 1 95.56 116 LYS B C 1
ATOM 1954 O O . LYS B 1 116 ? 9.914 17.234 14.008 1 95.56 116 LYS B O 1
ATOM 1959 N N . TYR B 1 117 ? 10.898 15.875 12.539 1 92.94 117 TYR B N 1
ATOM 1960 C CA . TYR B 1 117 ? 11.609 16.969 11.898 1 92.94 117 TYR B CA 1
ATOM 1961 C C . TYR B 1 117 ? 10.633 17.953 11.266 1 92.94 117 TYR B C 1
ATOM 1963 O O . TYR B 1 117 ? 10.727 19.172 11.484 1 92.94 117 TYR B O 1
ATOM 1971 N N . PHE B 1 118 ? 9.695 17.5 10.555 1 90.12 118 PHE B N 1
ATOM 1972 C CA . PHE B 1 118 ? 8.812 18.391 9.82 1 90.12 118 PHE B CA 1
ATOM 1973 C C . PHE B 1 118 ? 7.762 18.984 10.742 1 90.12 118 PHE B C 1
ATOM 1975 O O . PHE B 1 118 ? 7.242 20.078 10.477 1 90.12 118 PHE B O 1
ATOM 1982 N N . ARG B 1 119 ? 7.41 18.266 11.781 1 86.88 119 ARG B N 1
ATOM 1983 C CA . ARG B 1 119 ? 6.578 18.875 12.812 1 86.88 119 ARG B CA 1
ATOM 1984 C C . ARG B 1 119 ? 7.293 20.047 13.461 1 86.88 119 ARG B C 1
ATOM 1986 O O . ARG B 1 119 ? 6.672 21.078 13.734 1 86.88 119 ARG B O 1
ATOM 1993 N N . SER B 1 120 ? 8.539 19.938 13.711 1 85.56 120 SER B N 1
ATOM 1994 C CA . SER B 1 120 ? 9.336 20.984 14.344 1 85.56 120 SER B CA 1
ATOM 1995 C C . SER B 1 120 ? 9.469 22.203 13.438 1 85.56 120 SER B C 1
ATOM 1997 O O . SER B 1 120 ? 9.414 23.344 13.906 1 85.56 120 SER B O 1
ATOM 1999 N N . VAL B 1 121 ? 9.562 21.984 12.203 1 84.25 121 VAL B N 1
ATOM 2000 C CA . VAL B 1 121 ? 9.711 23.062 11.242 1 84.25 121 VAL B CA 1
ATOM 2001 C C . VAL B 1 121 ? 8.398 23.844 11.125 1 84.25 121 VAL B C 1
ATOM 2003 O O . VAL B 1 121 ? 8.398 25.062 11.086 1 84.25 121 VAL B O 1
ATOM 2006 N N . ASN B 1 122 ? 7.293 23.125 11.102 1 81.75 122 ASN B N 1
ATOM 2007 C CA . ASN B 1 122 ? 5.988 23.766 10.984 1 81.75 122 ASN B CA 1
ATOM 2008 C C . ASN B 1 122 ? 5.648 24.578 12.227 1 81.75 122 ASN B C 1
ATOM 2010 O O . ASN B 1 122 ? 5.105 25.688 12.125 1 81.75 122 ASN B O 1
ATOM 2014 N N . ILE B 1 123 ? 5.969 24.109 13.359 1 77 123 ILE B N 1
ATOM 2015 C CA . ILE B 1 123 ? 5.723 24.828 14.609 1 77 123 ILE B CA 1
ATOM 2016 C C . ILE B 1 123 ? 6.578 26.078 14.664 1 77 123 ILE B C 1
ATOM 2018 O O . ILE B 1 123 ? 6.102 27.141 15.062 1 77 123 ILE B O 1
ATOM 2022 N N . ARG B 1 124 ? 7.754 26.109 14.25 1 78.88 124 ARG B N 1
ATOM 2023 C CA . ARG B 1 124 ? 8.664 27.234 14.273 1 78.88 124 ARG B CA 1
ATOM 2024 C C . ARG B 1 124 ? 8.188 28.344 13.336 1 78.88 124 ARG B C 1
ATOM 2026 O O . ARG B 1 124 ? 8.242 29.531 13.68 1 78.88 124 ARG B O 1
ATOM 2033 N N . GLU B 1 125 ? 7.734 27.922 12.266 1 74.06 125 GLU B N 1
ATOM 2034 C CA . GLU B 1 125 ? 7.234 28.906 11.305 1 74.06 125 GLU B CA 1
ATOM 2035 C C . GLU B 1 125 ? 5.992 29.609 11.836 1 74.06 125 GLU B C 1
ATOM 2037 O O . GLU B 1 125 ? 5.762 30.797 11.539 1 74.06 125 GLU B O 1
ATOM 2042 N N . LEU B 1 126 ? 5.188 28.828 12.562 1 72.19 126 LEU B N 1
ATOM 2043 C CA . LEU B 1 126 ? 3.982 29.406 13.148 1 72.19 126 LEU B CA 1
ATOM 2044 C C . LEU B 1 126 ? 4.332 30.359 14.281 1 72.19 126 LEU B C 1
ATOM 2046 O O . LEU B 1 126 ? 3.605 31.328 14.531 1 72.19 126 LEU B O 1
ATOM 2050 N N . LEU B 1 127 ? 5.352 30.156 14.977 1 73.38 127 LEU B N 1
ATOM 2051 C CA . LEU B 1 127 ? 5.723 30.938 16.141 1 73.38 127 LEU B CA 1
ATOM 2052 C C . LEU B 1 127 ? 6.508 32.188 15.734 1 73.38 127 LEU B C 1
ATOM 2054 O O . LEU B 1 127 ? 6.512 33.188 16.453 1 73.38 127 LEU B O 1
ATOM 2058 N N . PHE B 1 128 ? 7.215 32.188 14.633 1 66.31 128 PHE B N 1
ATOM 2059 C CA . PHE B 1 128 ? 7.996 33.344 14.195 1 66.31 128 PHE B CA 1
ATOM 2060 C C . PHE B 1 128 ? 7.5 33.875 12.852 1 66.31 128 PHE B C 1
ATOM 2062 O O . PHE B 1 128 ? 7.559 35.062 12.578 1 66.31 128 PHE B O 1
#

InterPro domains:
  IPR032808 DoxX family [PF13564] (11-109)

pLDDT: mean 96.04, std 6.05, range [66.31, 98.88]

Organism: NCBI:txid1302689

Solvent-accessible surface area (backbone atoms only — not comparable to full-atom values): 13091 Å² total; per-residue (Å²): 109,66,66,41,49,50,51,18,53,52,33,40,49,50,48,32,51,53,40,39,51,50,23,50,35,46,75,70,33,66,71,46,45,50,51,40,42,70,58,33,45,40,68,68,55,48,51,51,49,21,53,52,31,47,51,28,29,51,37,66,72,45,98,62,57,69,66,52,39,51,48,25,52,48,52,48,49,52,51,33,55,48,48,38,52,43,41,53,74,59,68,43,66,72,72,76,29,47,62,36,49,52,51,44,53,44,44,50,53,16,49,55,28,44,54,53,40,53,51,52,52,53,52,48,60,73,74,103,110,68,65,41,50,48,51,16,53,52,34,40,50,51,47,30,52,53,40,38,50,50,24,50,35,48,75,70,34,66,70,47,46,49,51,41,43,70,57,35,45,41,69,68,56,47,51,51,50,21,53,52,31,46,52,28,31,49,37,67,72,43,98,62,58,69,66,53,38,52,49,24,52,47,52,49,50,52,52,33,56,46,49,38,52,43,40,53,75,59,68,44,65,72,71,76,29,47,62,37,49,53,50,44,54,44,43,50,52,17,49,55,29,43,54,52,42,54,51,52,53,55,52,50,60,73,74,104

Secondary structure (DSSP, 8-state):
-HHHHHHHHHHHHHHHHHHHHHHHHHHH-HHHHHHHHHTT--HHHHHHHHHHHHHHHHHHHS---HHHHHHHHHHHHHHHHHHHHHHHHTT--GGGGHHHHHHHHHHHHHHHHHHHHHHHHHHHHHH-/-HHHHHHHHHHHHHHHHHHHHHHHHHHH-HHHHHHHHHTT--HHHHHHHHHHHHHHHHHHHS---HHHHHHHHHHHHHHHHHHHHHHHHTT--GGGGHHHHHHHHHHHHHHHHHHHHHHHHHHHHHH-

Sequence (256 aa):
MKKLKITYWVSAAMIAAMVFFSGYNYLTREEVKQACQHLGFPDYFRIELAFAKFSAVLALLIPVGSILKEWAYFGCIIIFISAPIAHLASHDPVAHSFGSIGYLIILVVSYVSYRKYFRSVNIRELLFMKKLKITYWVSAAMIAAMVFFSGYNYLTREEVKQACQHLGFPDYFRIELAFAKFSAVLALLIPVGSILKEWAYFGCIIIFISAPIAHLASHDPVAHSFGSIGYLIILVVSYVSYRKYFRSVNIRELLF

Foldseek 3Di:
DVVLVVLQQVLLVVLLVVLLVQLVCLPPPVVNVVVCVLLPDDNVVSNVSSVLSNQLSCLSNDDDDPVSPVVSLVSLLCVLVVQCVSCVVSVHDSVSSVVSVVSNVSSVSNVVSVVVVVVVVVVVVVVD/DVVLVVLQLVLLVVLLVVLLVQLVCLPPPVVNVVVCVLLPDDNVVSNVSSVLSNQLSCLSNDDDDPVSPVVSLVSLLCVLVVQQVSCVVSVHPSVSSVVSVVSNVSSVSNVVSVVVVVVVVVVVVVVD

Nearest PDB structures (foldseek):
  5arn-assembly1_A  TM=4.862E-01  e=6.707E+00  Methylosinus trichosporium OB3b
  3hiu-assembly1_A  TM=2.192E-01  e=7.056E+00  Xanthomonas campestris pv. campestris
  9h9e-assembly1_C  TM=8.515E-01  e=1.723E-02  Homo sapiens
  5arn-assembly1_A  TM=4.914E-01  e=6.560E+00  Methylosinus trichosporium OB3b
  3hiu-assembly1_A  TM=2.588E-01  e=8.874E+00  Xanthomonas campestris pv. campestris